Protein AF-E9HW98-F1 (afdb_monomer_lite)

Sequence (253 aa):
ILEELNVRALKLTTDKDSFGVSLRAEPDHRIGARLKGQFKAVMAAIKTLTDEQLQGFLTEVQIDVLGNMMGPEDLRIFYQFTGDRAAELAQQYETQAEKDVLVLLNVVQDQSMKDEGLAREAINLVQKLRNEAHVTPSDTVSVYFEVVPPTGYVADVNSFSNYIETAIKVPWRAASTKKSGAKVLINKSQKLQGVDLVLTIQEGFTAEWAAKAGVPPAKKSLVATQAPTGRGKPSTPFVNLCLEGLKSGYGIE

pLDDT: mean 78.8, std 15.9, range [32.12, 94.12]

Organism: Daphnia pulex (NCBI:txid6669)

Structure (mmCIF, N/CA/C/O backbone):
data_AF-E9HW98-F1
#
_entry.id   AF-E9HW98-F1
#
loop_
_atom_site.group_PDB
_atom_site.id
_atom_site.type_symbol
_atom_site.label_atom_id
_atom_site.label_alt_id
_atom_site.label_comp_id
_atom_site.label_asym_id
_atom_site.label_entity_id
_atom_site.label_seq_id
_atom_site.pdbx_PDB_ins_code
_atom_site.Cartn_x
_atom_site.Cartn_y
_atom_site.Cartn_z
_atom_site.occupancy
_atom_site.B_iso_or_equiv
_atom_site.auth_seq_id
_atom_site.auth_comp_id
_atom_site.auth_asym_id
_atom_site.auth_atom_id
_atom_site.pdbx_PDB_model_num
ATOM 1 N N . ILE A 1 1 ? -12.731 -3.346 -6.105 1.00 60.22 1 ILE A N 1
ATOM 2 C CA . ILE A 1 1 ? -12.061 -3.084 -4.801 1.00 60.22 1 ILE A CA 1
ATOM 3 C C . ILE A 1 1 ? -10.581 -3.481 -4.798 1.00 60.22 1 ILE A C 1
ATOM 5 O O . ILE A 1 1 ? -9.768 -2.573 -4.752 1.00 60.22 1 ILE A O 1
ATOM 9 N N . LEU A 1 2 ? -10.192 -4.768 -4.844 1.00 64.69 2 LEU A N 1
ATOM 10 C CA . LEU A 1 2 ? -8.767 -5.157 -4.703 1.00 64.69 2 LEU A CA 1
ATOM 11 C C . LEU A 1 2 ? -7.864 -4.567 -5.800 1.00 64.69 2 LEU A C 1
ATOM 13 O O . LEU A 1 2 ? -6.843 -3.955 -5.495 1.00 64.69 2 LEU A O 1
ATOM 17 N N . GLU A 1 3 ? -8.285 -4.688 -7.060 1.00 58.00 3 GLU A N 1
ATOM 18 C CA . GLU A 1 3 ? -7.556 -4.144 -8.215 1.00 58.00 3 GLU A CA 1
ATOM 19 C C . GLU A 1 3 ? -7.620 -2.609 -8.289 1.00 58.00 3 GLU A C 1
ATOM 21 O O . GLU A 1 3 ? -6.689 -1.970 -8.764 1.00 58.00 3 GLU A O 1
ATOM 26 N N . GLU A 1 4 ? -8.688 -2.002 -7.769 1.00 63.69 4 GLU A N 1
ATOM 27 C CA . GLU A 1 4 ? -8.899 -0.547 -7.813 1.00 63.69 4 GLU A CA 1
ATOM 28 C C . GLU A 1 4 ? -8.151 0.194 -6.695 1.00 63.69 4 GLU A C 1
ATOM 30 O O . GLU A 1 4 ? -7.698 1.317 -6.902 1.00 63.69 4 GLU A O 1
ATOM 35 N N . LEU A 1 5 ? -7.998 -0.425 -5.517 1.00 67.25 5 LEU A N 1
ATOM 36 C CA . LEU A 1 5 ? -7.338 0.168 -4.347 1.00 67.25 5 LEU A CA 1
ATOM 37 C C . LEU A 1 5 ? -5.884 -0.299 -4.155 1.00 67.25 5 LEU A C 1
ATOM 39 O O . LEU A 1 5 ? -5.280 0.025 -3.136 1.00 67.25 5 LEU A O 1
ATOM 43 N N . ASN A 1 6 ? -5.304 -1.049 -5.102 1.00 72.56 6 ASN A N 1
ATOM 44 C CA . ASN A 1 6 ? -3.972 -1.668 -4.969 1.00 72.56 6 ASN A CA 1
ATOM 45 C C . ASN A 1 6 ? -3.805 -2.474 -3.658 1.00 72.56 6 ASN A C 1
ATOM 47 O O . ASN A 1 6 ? -2.746 -2.451 -3.028 1.00 72.56 6 ASN A O 1
ATOM 51 N N . VAL A 1 7 ? -4.847 -3.195 -3.231 1.00 77.56 7 VAL A N 1
ATOM 52 C CA . VAL A 1 7 ? -4.806 -4.007 -2.004 1.00 77.56 7 VAL A CA 1
ATOM 53 C C . VAL A 1 7 ? -4.292 -5.404 -2.344 1.00 77.56 7 VAL A C 1
ATOM 55 O O . VAL A 1 7 ? -4.933 -6.142 -3.089 1.00 77.56 7 VAL A O 1
ATOM 58 N N . ARG A 1 8 ? -3.134 -5.779 -1.782 1.00 77.81 8 ARG A N 1
ATOM 59 C CA . ARG A 1 8 ? -2.467 -7.069 -2.055 1.00 77.81 8 ARG A CA 1
ATOM 60 C C . ARG A 1 8 ? -3.140 -8.262 -1.374 1.00 77.81 8 ARG A C 1
ATOM 62 O O . ARG A 1 8 ? -3.178 -9.349 -1.940 1.00 77.81 8 ARG A O 1
ATOM 69 N N . ALA A 1 9 ? -3.641 -8.070 -0.157 1.00 84.44 9 ALA A N 1
ATOM 70 C CA . ALA A 1 9 ? -4.265 -9.125 0.631 1.00 84.44 9 ALA A CA 1
ATOM 71 C C . ALA A 1 9 ? -5.428 -8.564 1.450 1.00 84.44 9 ALA A C 1
ATOM 73 O O . ALA A 1 9 ? -5.332 -7.477 2.016 1.00 84.44 9 ALA A O 1
ATOM 74 N N . LEU A 1 10 ? -6.509 -9.336 1.533 1.00 88.88 10 LEU A N 1
ATOM 75 C CA . LEU A 1 10 ? -7.663 -9.047 2.373 1.00 88.88 10 LEU A CA 1
ATOM 76 C C . LEU A 1 10 ? -7.873 -10.226 3.319 1.00 88.88 10 LEU A C 1
ATOM 78 O O . LEU A 1 10 ? -8.055 -11.357 2.872 1.00 88.88 10 LEU A O 1
ATOM 82 N N . LYS A 1 11 ? -7.855 -9.952 4.623 1.00 88.88 11 LYS A N 1
ATOM 83 C CA . LYS A 1 11 ? -8.177 -10.930 5.662 1.00 88.88 11 LYS A CA 1
ATOM 84 C C . LYS A 1 11 ? -9.438 -10.474 6.380 1.00 88.88 11 LYS A C 1
ATOM 86 O O . LYS A 1 11 ? -9.454 -9.403 6.974 1.00 88.88 11 LYS A O 1
ATOM 91 N N . LEU A 1 12 ? -10.474 -11.303 6.327 1.00 90.38 12 LEU A N 1
ATOM 92 C CA . LEU A 1 12 ? -11.684 -11.129 7.124 1.00 90.38 12 LEU A CA 1
ATOM 93 C C . LEU A 1 12 ? -11.529 -11.954 8.400 1.00 90.38 12 LEU A C 1
ATOM 95 O O . LEU A 1 12 ? -11.132 -13.117 8.341 1.00 90.38 12 LEU A O 1
ATOM 99 N N . THR A 1 13 ? -11.793 -11.346 9.549 1.00 86.44 13 THR A N 1
ATOM 100 C CA . THR A 1 13 ? -11.683 -12.014 10.845 1.00 86.44 13 THR A CA 1
ATOM 101 C C . THR A 1 13 ? -12.668 -11.414 11.838 1.00 86.44 13 THR A C 1
ATOM 103 O O . THR A 1 13 ? -12.982 -10.228 11.768 1.00 86.44 13 THR A O 1
ATOM 106 N N . THR A 1 14 ? -13.147 -12.239 12.762 1.00 82.81 14 THR A N 1
ATOM 107 C CA . THR A 1 14 ? -13.884 -11.809 13.959 1.00 82.81 14 THR A CA 1
ATOM 108 C C . THR A 1 14 ? -12.992 -11.789 15.203 1.00 82.81 14 THR A C 1
ATOM 110 O O . THR A 1 14 ? -13.404 -11.283 16.240 1.00 82.81 14 THR A O 1
ATOM 113 N N . ASP A 1 15 ? -11.779 -12.338 15.100 1.00 80.94 15 ASP A N 1
ATOM 114 C CA . ASP A 1 15 ? -10.763 -12.373 16.153 1.00 80.94 15 ASP A CA 1
ATOM 115 C C . ASP A 1 15 ? -10.028 -11.024 16.215 1.00 80.94 15 ASP A C 1
ATOM 117 O O . ASP A 1 15 ? -9.121 -10.762 15.415 1.00 80.94 15 ASP A O 1
ATOM 121 N N . LYS A 1 16 ? -10.474 -10.162 17.137 1.00 78.44 16 LYS A N 1
ATOM 122 C CA . LYS A 1 16 ? -9.922 -8.820 17.396 1.00 78.44 16 LYS A CA 1
ATOM 123 C C . LYS A 1 16 ? -8.634 -8.878 18.226 1.00 78.44 16 LYS A C 1
ATOM 125 O O . LYS A 1 16 ? -7.727 -8.073 17.999 1.00 78.44 16 LYS A O 1
ATOM 130 N N . ASP A 1 17 ? -8.525 -9.869 19.109 1.00 77.00 17 ASP A N 1
ATOM 131 C CA . ASP A 1 17 ? -7.387 -10.057 20.012 1.00 77.00 17 ASP A CA 1
ATOM 132 C C . ASP A 1 17 ? -6.096 -10.325 19.240 1.00 77.00 17 ASP A C 1
ATOM 134 O O . ASP A 1 17 ? -5.043 -9.769 19.561 1.00 77.00 17 ASP A O 1
ATOM 138 N N . SER A 1 18 ? -6.176 -11.093 18.147 1.00 78.31 18 SER A N 1
ATOM 139 C CA . SER A 1 18 ? -5.028 -11.348 17.264 1.00 78.31 18 SER A CA 1
ATOM 140 C C . SER A 1 18 ? -4.419 -10.086 16.635 1.00 78.31 18 SER A C 1
ATOM 142 O O . SER A 1 18 ? -3.269 -10.114 16.190 1.00 78.31 18 SER A O 1
ATOM 144 N N . PHE A 1 19 ? -5.161 -8.975 16.620 1.00 79.62 19 PHE A N 1
ATOM 145 C CA . PHE A 1 19 ? -4.717 -7.671 16.127 1.00 79.62 19 PHE A CA 1
ATOM 146 C C . PHE A 1 19 ? -4.509 -6.647 17.249 1.00 79.62 19 PHE A C 1
ATOM 148 O O . PHE A 1 19 ? -4.293 -5.473 16.958 1.00 79.62 19 PHE A O 1
ATOM 155 N N . GLY A 1 20 ? -4.554 -7.074 18.518 1.00 82.00 20 GLY A N 1
ATOM 156 C CA . GLY A 1 20 ? -4.353 -6.207 19.679 1.00 82.00 20 GLY A CA 1
ATOM 157 C C . GLY A 1 20 ? -5.386 -5.087 19.783 1.00 82.00 20 GLY A C 1
ATOM 158 O O . GLY A 1 20 ? -5.061 -4.014 20.288 1.00 82.00 20 GLY A O 1
ATOM 159 N N . VAL A 1 21 ? -6.596 -5.299 19.261 1.00 85.44 21 VAL A N 1
ATOM 160 C CA . VAL A 1 21 ? -7.668 -4.302 19.275 1.00 85.44 21 VAL A CA 1
ATOM 161 C C . VAL A 1 21 ? -8.612 -4.575 20.438 1.00 85.44 21 VAL A C 1
ATOM 163 O O . VAL A 1 21 ? -9.165 -5.665 20.521 1.00 85.44 21 VAL A O 1
ATOM 166 N N . SER A 1 22 ? -8.872 -3.555 21.255 1.00 84.81 22 SER A N 1
ATOM 167 C CA . SER A 1 22 ? -9.932 -3.553 22.262 1.00 84.81 22 SER A CA 1
ATOM 168 C C . SER A 1 22 ? -10.992 -2.495 21.957 1.00 84.81 22 SER A C 1
ATOM 170 O O . SER A 1 22 ? -10.787 -1.542 21.198 1.00 84.81 22 SER A O 1
ATOM 172 N N . LEU A 1 23 ? -12.136 -2.642 22.604 1.00 86.75 23 LEU A N 1
ATOM 173 C CA . LEU A 1 23 ? -13.216 -1.683 22.677 1.00 86.75 23 LEU A CA 1
ATOM 174 C C . LEU A 1 23 ? -12.934 -0.664 23.784 1.00 86.75 23 LEU A C 1
ATOM 176 O O . LEU A 1 23 ? -12.321 -0.953 24.813 1.00 86.75 23 LEU A O 1
ATOM 180 N N . ARG A 1 24 ? -13.418 0.554 23.566 1.00 87.88 24 ARG A N 1
ATOM 181 C CA . ARG A 1 24 ? -13.489 1.628 24.553 1.00 87.88 24 ARG A CA 1
ATOM 182 C C . ARG A 1 24 ? -14.831 2.321 24.403 1.00 87.88 24 ARG A C 1
ATOM 184 O O . ARG A 1 24 ? -15.231 2.646 23.290 1.00 87.88 24 ARG A O 1
ATOM 191 N N . ALA A 1 25 ? -15.501 2.602 25.513 1.00 88.88 25 ALA A N 1
ATOM 192 C CA . ALA A 1 25 ? -16.713 3.407 25.501 1.00 88.88 25 ALA A CA 1
ATOM 193 C C . ALA A 1 25 ? -16.418 4.864 25.859 1.00 88.88 25 ALA A C 1
ATOM 195 O O . ALA A 1 25 ? -15.666 5.160 26.792 1.00 88.88 25 ALA A O 1
ATOM 196 N N . GLU A 1 26 ? -17.074 5.776 25.151 1.00 88.62 26 GLU A N 1
ATOM 197 C CA . GLU A 1 26 ? -17.238 7.153 25.587 1.00 88.62 26 GLU A CA 1
ATOM 198 C C . GLU A 1 26 ? -18.722 7.492 25.747 1.00 88.62 26 GLU A C 1
ATOM 200 O O . GLU A 1 26 ? -19.556 7.053 24.959 1.00 88.62 26 GLU A O 1
ATOM 205 N N . PRO A 1 27 ? -19.070 8.273 26.773 1.00 87.88 27 PRO A N 1
ATOM 206 C CA . PRO A 1 27 ? -20.438 8.718 26.992 1.00 87.88 27 PRO A CA 1
ATOM 207 C C . PRO A 1 27 ? -20.893 9.710 25.918 1.00 87.88 27 PRO A C 1
ATOM 209 O O . PRO A 1 27 ? -20.157 10.640 25.576 1.00 87.88 27 PRO A O 1
ATOM 212 N N . ASP A 1 28 ? -22.135 9.573 25.453 1.00 84.25 28 ASP A N 1
ATOM 213 C CA . ASP A 1 28 ? -22.772 10.595 24.625 1.00 84.25 28 ASP A CA 1
ATOM 214 C C . ASP A 1 28 ? -23.129 11.830 25.473 1.00 84.25 28 ASP A C 1
ATOM 216 O O . ASP A 1 28 ? -23.505 11.734 26.644 1.00 84.25 28 ASP A O 1
ATOM 220 N N . HIS A 1 29 ? -23.032 13.030 24.899 1.00 71.19 29 HIS A N 1
ATOM 221 C CA . HIS A 1 29 ? -23.292 14.278 25.621 1.00 71.19 29 HIS A CA 1
ATOM 222 C C . HIS A 1 29 ? -24.743 14.399 26.128 1.00 71.19 29 HIS A C 1
ATOM 224 O O . HIS A 1 29 ? -25.024 15.206 27.018 1.00 71.19 29 HIS A O 1
ATOM 230 N N . ARG A 1 30 ? -25.675 13.597 25.599 1.00 78.94 30 ARG A N 1
ATOM 231 C CA . ARG A 1 30 ? -27.105 13.639 25.940 1.00 78.94 30 ARG A CA 1
ATOM 232 C C . ARG A 1 30 ? -27.442 13.053 27.315 1.00 78.94 30 ARG A C 1
ATOM 234 O O . ARG A 1 30 ? -28.488 13.387 27.873 1.00 78.94 30 ARG A O 1
ATOM 241 N N . ILE A 1 31 ? -26.556 12.256 27.918 1.00 82.94 31 ILE A N 1
ATOM 242 C CA . ILE A 1 31 ? -26.852 11.535 29.173 1.00 82.94 31 ILE A CA 1
ATOM 243 C C . ILE A 1 31 ? -26.735 12.403 30.435 1.00 82.94 31 ILE A C 1
ATOM 245 O O . ILE A 1 31 ? -27.226 12.028 31.504 1.00 82.94 31 ILE A O 1
ATOM 249 N N . GLY A 1 32 ? -26.130 13.591 30.327 1.00 79.94 32 GLY A N 1
ATOM 250 C CA . GLY A 1 32 ? -25.866 14.473 31.469 1.00 79.94 32 GLY A CA 1
ATOM 251 C C . GLY A 1 32 ? -27.118 14.896 32.241 1.00 79.94 32 GLY A C 1
ATOM 252 O O . GLY A 1 32 ? -27.116 14.902 33.473 1.00 79.94 32 GLY A O 1
ATOM 253 N N . ALA A 1 33 ? -28.218 15.168 31.534 1.00 81.62 33 ALA A N 1
ATOM 254 C CA . ALA A 1 33 ? -29.483 15.564 32.153 1.00 81.62 33 ALA A CA 1
ATOM 255 C C . ALA A 1 33 ? -30.145 14.422 32.948 1.00 81.62 33 ALA A C 1
ATOM 257 O O . ALA A 1 33 ? -30.800 14.675 33.962 1.00 81.62 33 ALA A O 1
ATOM 258 N N . ARG A 1 34 ? -29.955 13.167 32.511 1.00 84.44 34 ARG A N 1
ATOM 259 C CA . ARG A 1 34 ? -30.536 11.975 33.148 1.00 84.44 34 ARG A CA 1
ATOM 260 C C . ARG A 1 34 ? -29.773 11.581 34.413 1.00 84.44 34 ARG A C 1
ATOM 262 O O . ARG A 1 34 ? -30.397 11.276 35.424 1.00 84.44 34 ARG A O 1
ATOM 269 N N . LEU A 1 35 ? -28.441 11.657 34.376 1.00 84.19 35 LEU A N 1
ATOM 270 C CA . LEU A 1 35 ? -27.565 11.204 35.465 1.00 84.19 35 LEU A CA 1
ATOM 271 C C . LEU A 1 35 ? -27.452 12.199 36.635 1.00 84.19 35 LEU A C 1
ATOM 273 O O . LEU A 1 35 ? -27.063 11.809 37.737 1.00 84.19 35 LEU A O 1
ATOM 277 N N . LYS A 1 36 ? -27.804 13.478 36.431 1.00 86.38 36 LYS A N 1
ATOM 278 C CA . LYS A 1 36 ? -27.818 14.532 37.468 1.00 86.38 36 LYS A CA 1
ATOM 279 C C . LYS A 1 36 ? -26.547 14.497 38.342 1.00 86.38 36 LYS A C 1
ATOM 281 O O . LYS A 1 36 ? -25.439 14.631 37.833 1.00 86.38 36 LYS A O 1
ATOM 286 N N . GLY A 1 37 ? -26.688 14.294 39.656 1.00 86.31 37 GLY A N 1
ATOM 287 C CA . GLY A 1 37 ? -25.575 14.270 40.613 1.00 86.31 37 GLY A CA 1
ATOM 288 C C . GLY A 1 37 ? -24.627 13.073 40.471 1.00 86.31 37 GLY A C 1
ATOM 289 O O . GLY A 1 37 ? -23.498 13.140 40.948 1.00 86.31 37 GLY A O 1
ATOM 290 N N . GLN A 1 38 ? -25.042 12.002 39.790 1.00 86.56 38 GLN A N 1
ATOM 291 C CA . GLN A 1 38 ? -24.208 10.820 39.549 1.00 86.56 38 GLN A CA 1
ATOM 292 C C . GLN A 1 38 ? -23.333 10.955 38.297 1.00 86.56 38 GLN A C 1
ATOM 294 O O . GLN A 1 38 ? -22.444 10.133 38.082 1.00 86.56 38 GLN A O 1
ATOM 299 N N . PHE A 1 39 ? -23.529 12.012 37.498 1.00 86.56 39 PHE A N 1
ATOM 300 C CA . PHE A 1 39 ? -22.866 12.211 36.210 1.00 86.56 39 PHE A CA 1
ATOM 301 C C . PHE A 1 39 ? -21.352 11.986 36.270 1.00 86.56 39 PHE A C 1
ATOM 303 O O . PHE A 1 39 ? -20.821 11.164 35.535 1.00 86.56 39 PHE A O 1
ATOM 310 N N . LYS A 1 40 ? -20.642 12.647 37.191 1.00 88.06 40 LYS A N 1
ATOM 311 C CA . LYS A 1 40 ? -19.176 12.548 37.266 1.00 88.06 40 LYS A CA 1
ATOM 312 C C . LYS A 1 40 ? -18.687 11.123 37.563 1.00 88.06 40 LYS A C 1
ATOM 314 O O . LYS A 1 40 ? -17.689 10.701 36.985 1.00 88.06 40 LYS A O 1
ATOM 319 N N . ALA A 1 41 ? -19.378 10.399 38.445 1.00 90.00 41 ALA A N 1
ATOM 320 C CA . ALA A 1 41 ? -19.018 9.030 38.812 1.00 90.00 41 ALA A CA 1
ATOM 321 C C . ALA A 1 41 ? -19.272 8.061 37.651 1.00 90.00 41 ALA A C 1
ATOM 323 O O . ALA A 1 41 ? -18.410 7.258 37.308 1.00 90.00 41 ALA A O 1
ATOM 324 N N . VAL A 1 42 ? -20.422 8.203 36.995 1.00 90.31 42 VAL A N 1
ATOM 325 C CA . VAL A 1 42 ? -20.824 7.358 35.871 1.00 90.31 42 VAL A CA 1
ATOM 326 C C . VAL A 1 42 ? -19.933 7.590 34.645 1.00 90.31 42 VAL A C 1
ATOM 328 O O . VAL A 1 42 ? -19.466 6.631 34.044 1.00 90.31 42 VAL A O 1
ATOM 331 N N . MET A 1 43 ? -19.585 8.840 34.325 1.00 88.31 43 MET A N 1
ATOM 332 C CA . MET A 1 43 ? -18.656 9.161 33.227 1.00 88.31 43 MET A CA 1
ATOM 333 C C . MET A 1 43 ? -17.263 8.555 33.446 1.00 88.31 43 MET A C 1
ATOM 335 O O . MET A 1 43 ? -16.600 8.170 32.484 1.00 88.31 43 MET A O 1
ATOM 339 N N . ALA A 1 44 ? -16.802 8.492 34.700 1.00 89.56 44 ALA A N 1
ATOM 340 C CA . ALA A 1 44 ? -15.544 7.835 35.038 1.00 89.56 44 ALA A CA 1
ATOM 341 C C . ALA A 1 44 ? -15.658 6.312 34.885 1.00 89.56 44 ALA A C 1
ATOM 343 O O . ALA A 1 44 ? -14.785 5.711 34.268 1.00 89.56 44 ALA A O 1
ATOM 344 N N . ALA A 1 45 ? -16.756 5.720 35.366 1.00 91.00 45 ALA A N 1
ATOM 345 C CA . ALA A 1 45 ? -17.004 4.285 35.269 1.00 91.00 45 ALA A CA 1
ATOM 346 C C . ALA A 1 45 ? -17.122 3.795 33.815 1.00 91.00 45 ALA A C 1
ATOM 348 O O . ALA A 1 45 ? -16.553 2.760 33.482 1.00 91.00 45 ALA A O 1
ATOM 349 N N . ILE A 1 46 ? -17.773 4.564 32.930 1.00 91.56 46 ILE A N 1
ATOM 350 C CA . ILE A 1 46 ? -17.880 4.244 31.493 1.00 91.56 46 ILE A CA 1
ATOM 351 C C . ILE A 1 46 ? -16.492 4.104 30.855 1.00 91.56 46 ILE A C 1
ATOM 353 O O . ILE A 1 46 ? -16.245 3.179 30.087 1.00 91.56 46 ILE A O 1
ATOM 357 N N . LYS A 1 47 ? -15.558 4.998 31.200 1.00 88.38 47 LYS A N 1
ATOM 358 C CA . LYS A 1 47 ? -14.193 4.980 30.649 1.00 88.38 47 LYS A CA 1
ATOM 359 C C . LYS A 1 47 ? -13.344 3.817 31.163 1.00 88.38 47 LYS A C 1
ATOM 361 O O . LYS A 1 47 ? -12.279 3.574 30.604 1.00 88.38 47 LYS A O 1
ATOM 366 N N . THR A 1 48 ? -13.778 3.152 32.231 1.00 89.56 48 THR A N 1
ATOM 367 C CA . THR A 1 48 ? -13.091 2.010 32.847 1.00 89.56 48 THR A CA 1
ATOM 368 C C . THR A 1 48 ? -13.776 0.674 32.561 1.00 89.56 48 THR A C 1
ATOM 370 O O . THR A 1 48 ? -13.360 -0.330 33.131 1.00 89.56 48 THR A O 1
ATOM 373 N N . LEU A 1 49 ? -14.826 0.653 31.729 1.00 90.69 49 LEU A N 1
ATOM 374 C CA . LEU A 1 49 ? -15.484 -0.589 31.315 1.00 90.69 49 LEU A CA 1
ATOM 375 C C . LEU A 1 49 ? -14.485 -1.515 30.616 1.00 90.69 49 LEU A C 1
ATOM 377 O O . LEU A 1 49 ? -13.658 -1.053 29.825 1.00 90.69 49 LEU A O 1
ATOM 381 N N . THR A 1 50 ? -14.565 -2.809 30.925 1.00 88.81 50 THR A N 1
ATOM 382 C CA . THR A 1 50 ? -13.686 -3.817 30.322 1.00 88.81 50 THR A CA 1
ATOM 383 C C . THR A 1 50 ? -14.151 -4.187 28.920 1.00 88.81 50 THR A C 1
ATOM 385 O O . THR A 1 50 ? -15.305 -3.961 28.549 1.00 88.81 50 THR A O 1
ATOM 388 N N . ASP A 1 51 ? -13.254 -4.783 28.137 1.00 85.81 51 ASP A N 1
ATOM 389 C CA . ASP A 1 51 ? -13.588 -5.240 26.791 1.00 85.81 51 ASP A CA 1
ATOM 390 C C . ASP A 1 51 ? -14.729 -6.268 26.806 1.00 85.81 51 ASP A C 1
ATOM 392 O O . ASP A 1 51 ? -15.675 -6.136 26.030 1.00 85.81 51 ASP A O 1
ATOM 396 N N . GLU A 1 52 ? -14.728 -7.204 27.767 1.00 86.69 52 GLU A N 1
ATOM 397 C CA . GLU A 1 52 ? -15.791 -8.212 27.874 1.00 86.69 52 GLU A CA 1
ATOM 398 C C . GLU A 1 52 ? -17.158 -7.572 28.149 1.00 86.69 52 GLU A C 1
ATOM 400 O O . GLU A 1 52 ? -18.172 -7.983 27.582 1.00 86.69 52 GLU A O 1
ATOM 405 N N . GLN A 1 53 ? -17.194 -6.531 28.988 1.00 88.69 53 GLN A N 1
ATOM 406 C CA . GLN A 1 53 ? -18.419 -5.783 29.278 1.00 88.69 53 GLN A CA 1
ATOM 407 C C . GLN A 1 53 ? -18.938 -5.051 28.038 1.00 88.69 53 GLN A C 1
ATOM 409 O O . GLN A 1 53 ? -20.139 -5.058 27.766 1.00 88.69 53 GLN A O 1
ATOM 414 N N . LEU A 1 54 ? -18.041 -4.437 27.265 1.00 88.25 54 LEU A N 1
ATOM 415 C CA . LEU A 1 54 ? -18.400 -3.737 26.033 1.00 88.25 54 LEU A CA 1
ATOM 416 C C . LEU A 1 54 ? -18.823 -4.707 24.926 1.00 88.25 54 LEU A C 1
ATOM 418 O O . LEU A 1 54 ? -19.731 -4.399 24.157 1.00 88.25 54 LEU A O 1
ATOM 422 N N . GLN A 1 55 ? -18.232 -5.898 24.866 1.00 83.38 55 GLN A N 1
ATOM 423 C CA . GLN A 1 55 ? -18.646 -6.949 23.943 1.00 83.38 55 GLN A CA 1
ATOM 424 C C . GLN A 1 55 ? -20.022 -7.523 24.311 1.00 83.38 55 GLN A C 1
ATOM 426 O O . GLN A 1 55 ? -20.855 -7.746 23.426 1.00 83.38 55 GLN A O 1
ATOM 431 N N . GLY A 1 56 ? -20.295 -7.688 25.611 1.00 85.31 56 GLY A N 1
ATOM 432 C CA . GLY A 1 56 ? -21.629 -7.993 26.125 1.00 85.31 56 GLY A CA 1
ATOM 433 C C . GLY A 1 56 ? -22.645 -6.925 25.719 1.00 85.31 56 GLY A C 1
ATOM 434 O O . GLY A 1 56 ? -23.680 -7.252 25.144 1.00 85.31 56 GLY A O 1
ATOM 435 N N . PHE A 1 57 ? -22.302 -5.644 25.884 1.00 87.62 57 PHE A N 1
ATOM 436 C CA . PHE A 1 57 ? -23.145 -4.519 25.468 1.00 87.62 57 PHE A CA 1
ATOM 437 C C . PHE A 1 57 ? -23.464 -4.516 23.964 1.00 87.62 57 PHE A C 1
ATOM 439 O O . PHE A 1 57 ? -24.592 -4.213 23.583 1.00 87.62 57 PHE A O 1
ATOM 446 N N . LEU A 1 58 ? -22.519 -4.899 23.098 1.00 82.38 58 LEU A N 1
ATOM 447 C CA . LEU A 1 58 ? -22.777 -5.025 21.655 1.00 82.38 58 LEU A CA 1
ATOM 448 C C . LEU A 1 58 ? -23.801 -6.126 21.321 1.00 82.38 58 LEU A C 1
ATOM 450 O O . LEU A 1 58 ? -24.447 -6.051 20.278 1.00 82.38 58 LEU A O 1
ATOM 454 N N . THR A 1 59 ? -23.954 -7.130 22.189 1.00 82.88 59 THR A N 1
ATOM 455 C CA . THR A 1 59 ? -24.878 -8.259 21.991 1.00 82.88 59 THR A CA 1
ATOM 456 C C . THR A 1 59 ? -26.228 -8.016 22.670 1.00 82.88 59 THR A C 1
ATOM 458 O O . THR A 1 59 ? -27.277 -8.214 22.062 1.00 82.88 59 THR A O 1
ATOM 461 N N . GLU A 1 60 ? -26.209 -7.578 23.928 1.00 85.25 60 GLU A N 1
ATOM 462 C CA . GLU A 1 60 ? -27.398 -7.360 24.762 1.00 85.25 60 GLU A CA 1
ATOM 463 C C . GLU A 1 60 ? -28.033 -5.980 24.535 1.00 85.25 60 GLU A C 1
ATOM 465 O O . GLU A 1 60 ? -29.184 -5.755 24.909 1.00 85.25 60 GLU A O 1
ATOM 470 N N . VAL A 1 61 ? -27.303 -5.058 23.890 1.00 87.19 61 VAL A N 1
ATOM 471 C CA . VAL A 1 61 ? -27.729 -3.686 23.550 1.00 87.19 61 VAL A CA 1
ATOM 472 C C . VAL A 1 61 ? -27.972 -2.814 24.798 1.00 87.19 61 VAL A C 1
ATOM 474 O O . VAL A 1 61 ? -28.408 -1.667 24.697 1.00 87.19 61 VAL A O 1
ATOM 477 N N . GLN A 1 62 ? -27.685 -3.335 25.994 1.00 89.94 62 GLN A N 1
ATOM 478 C CA . GLN A 1 62 ? -27.901 -2.678 27.280 1.00 89.94 62 GLN A CA 1
ATOM 479 C C . GLN A 1 62 ? -26.786 -3.040 28.263 1.00 89.94 62 GLN A C 1
ATOM 481 O O . GLN A 1 62 ? -26.265 -4.151 28.229 1.00 89.94 62 GLN A O 1
ATOM 486 N N . ILE A 1 63 ? -26.400 -2.102 29.128 1.00 92.62 63 ILE A N 1
ATOM 487 C CA . ILE A 1 63 ? -25.405 -2.334 30.184 1.00 92.62 63 ILE A CA 1
ATOM 488 C C . ILE A 1 63 ? -25.755 -1.530 31.437 1.00 92.62 63 ILE A C 1
ATOM 490 O O . ILE A 1 63 ? -26.188 -0.381 31.340 1.00 92.62 63 ILE A O 1
ATOM 494 N N . ASP A 1 64 ? -25.575 -2.124 32.617 1.00 91.88 64 ASP A N 1
ATOM 495 C CA . ASP A 1 64 ? -25.687 -1.406 33.888 1.00 91.88 64 ASP A CA 1
ATOM 496 C C . ASP A 1 64 ? -24.333 -0.808 34.284 1.00 91.88 64 ASP A C 1
ATOM 498 O O . ASP A 1 64 ? -23.333 -1.518 34.404 1.00 91.88 64 ASP A O 1
ATOM 502 N N . VAL A 1 65 ? -24.305 0.506 34.507 1.00 91.00 65 VAL A N 1
ATOM 503 C CA . VAL A 1 65 ? -23.130 1.209 35.025 1.00 91.00 65 VAL A CA 1
ATOM 504 C C . VAL A 1 65 ? -23.524 1.956 36.294 1.00 91.00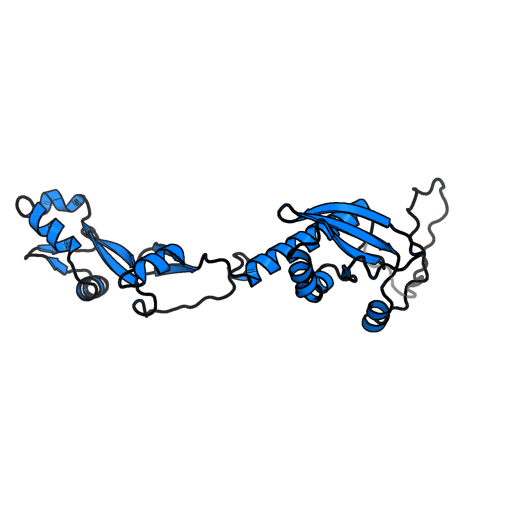 65 VAL A C 1
ATOM 506 O O . VAL A 1 65 ? -24.194 2.990 36.247 1.00 91.00 65 VAL A O 1
ATOM 509 N N . LEU A 1 66 ? -23.082 1.443 37.445 1.00 89.19 66 LEU A N 1
ATOM 510 C CA . LEU A 1 66 ? -23.391 1.993 38.773 1.00 89.19 66 LEU A CA 1
ATOM 511 C C . LEU A 1 66 ? -24.908 2.122 39.037 1.00 89.19 66 LEU A C 1
ATOM 513 O O . LEU A 1 66 ? -25.352 3.132 39.587 1.00 89.19 66 LEU A O 1
ATOM 517 N N . GLY A 1 67 ? -25.710 1.131 38.632 1.00 86.62 67 GLY A N 1
ATOM 518 C CA . GLY A 1 67 ? -27.167 1.127 38.812 1.00 86.62 67 GLY 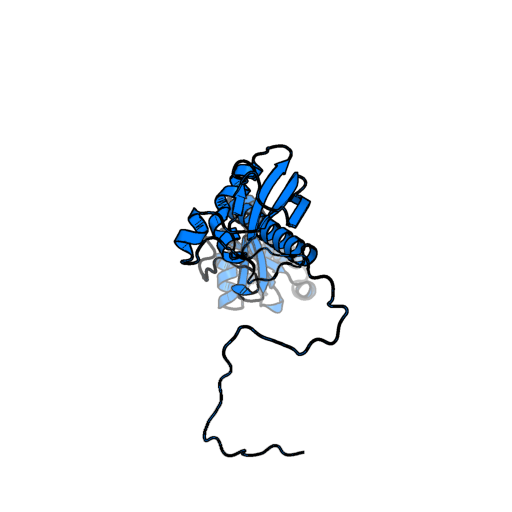A CA 1
ATOM 519 C C . GLY A 1 67 ? -27.935 1.961 37.783 1.00 86.62 67 GLY A C 1
ATOM 520 O O . GLY A 1 67 ? -29.120 2.239 37.980 1.00 86.62 67 GLY A O 1
ATOM 521 N N . ASN A 1 68 ? -27.265 2.414 36.718 1.00 87.69 68 ASN A N 1
ATOM 522 C CA . ASN A 1 68 ? -27.882 3.129 35.608 1.00 87.69 68 ASN A CA 1
ATOM 523 C C . ASN A 1 68 ? -27.823 2.265 34.348 1.00 87.69 68 ASN A C 1
ATOM 525 O O . ASN A 1 68 ? -26.742 2.006 33.821 1.00 87.69 68 ASN A O 1
ATOM 529 N N . MET A 1 69 ? -28.993 1.884 33.839 1.00 90.19 69 MET A N 1
ATOM 530 C CA . MET A 1 69 ? -29.123 1.156 32.581 1.00 90.19 69 MET A CA 1
ATOM 531 C C . MET A 1 69 ? -28.866 2.094 31.395 1.00 90.19 69 MET A C 1
ATOM 533 O O . MET A 1 69 ? -29.531 3.125 31.246 1.00 90.19 69 MET A O 1
ATOM 537 N N . MET A 1 70 ? -27.894 1.736 30.560 1.00 90.44 70 MET A N 1
ATOM 538 C CA . MET A 1 70 ? -27.483 2.486 29.374 1.00 90.44 70 MET A CA 1
ATOM 539 C C . MET A 1 70 ? -27.747 1.696 28.105 1.00 90.44 70 MET A C 1
ATOM 541 O O . MET A 1 70 ? -27.533 0.486 28.077 1.00 90.44 70 MET A O 1
ATOM 545 N N . GLY A 1 71 ? -28.188 2.397 27.063 1.00 89.12 71 GLY A N 1
ATOM 546 C CA . GLY A 1 71 ? -28.402 1.849 25.725 1.00 89.12 71 GLY A CA 1
ATOM 547 C C . GLY A 1 71 ? -27.455 2.436 24.668 1.00 89.12 71 GLY A C 1
ATOM 548 O O . GLY A 1 71 ? -26.556 3.213 24.991 1.00 89.12 71 GLY A O 1
ATOM 549 N N . PRO A 1 72 ? -27.667 2.119 23.379 1.00 86.38 72 PRO A N 1
ATOM 550 C CA . PRO A 1 72 ? -26.790 2.532 22.272 1.00 86.38 72 PRO A CA 1
ATOM 551 C C . PRO A 1 72 ? -26.733 4.045 22.054 1.00 86.38 72 PRO A C 1
ATOM 553 O O . PRO A 1 72 ? -25.740 4.567 21.570 1.00 86.38 72 PRO A O 1
ATOM 556 N N . GLU A 1 73 ? -27.797 4.753 22.429 1.00 87.62 73 GLU A N 1
ATOM 557 C CA . GLU A 1 73 ? -27.881 6.218 22.361 1.00 87.62 73 GLU A CA 1
ATOM 558 C C . GLU A 1 73 ? -27.050 6.907 23.458 1.00 87.62 73 GLU A C 1
ATOM 560 O O . GLU A 1 73 ? -26.815 8.112 23.404 1.00 87.62 73 GLU A O 1
ATOM 565 N N . ASP A 1 74 ? -26.638 6.152 24.482 1.00 88.94 74 ASP A N 1
ATOM 566 C CA . ASP A 1 74 ? -25.942 6.668 25.660 1.00 88.94 74 ASP A CA 1
ATOM 567 C C . ASP A 1 74 ? -24.421 6.497 25.569 1.00 88.94 74 ASP A C 1
ATOM 569 O O . ASP A 1 74 ? -23.673 7.235 26.217 1.00 88.94 74 ASP A O 1
ATOM 573 N N . LEU A 1 75 ? -23.968 5.516 24.783 1.00 88.31 75 LEU A N 1
ATOM 574 C CA . LEU A 1 75 ? -22.577 5.092 24.687 1.00 88.31 75 LEU A CA 1
ATOM 575 C C . LEU A 1 75 ? -22.117 5.070 23.237 1.00 88.31 75 LEU A C 1
ATOM 577 O O . LEU A 1 75 ? -22.700 4.408 22.382 1.00 88.31 75 LEU A O 1
ATOM 581 N N . ARG A 1 76 ? -20.985 5.717 22.985 1.00 86.44 76 ARG A N 1
ATOM 582 C CA . ARG A 1 76 ? -20.257 5.612 21.731 1.00 86.44 76 ARG A CA 1
ATOM 583 C C . ARG A 1 76 ? -19.088 4.657 21.904 1.00 86.44 76 ARG A C 1
ATOM 585 O O . ARG A 1 76 ? -18.204 4.891 22.726 1.00 86.44 76 ARG A O 1
ATOM 592 N N . ILE A 1 77 ? -19.091 3.583 21.126 1.00 85.62 77 ILE A N 1
ATOM 593 C CA . ILE A 1 77 ? -18.033 2.576 21.147 1.00 85.62 77 ILE A CA 1
ATOM 594 C C . ILE A 1 77 ? -16.959 2.945 20.126 1.00 85.62 77 ILE A C 1
ATOM 596 O O . ILE A 1 77 ? -17.254 3.251 18.971 1.00 85.62 77 ILE A O 1
ATOM 600 N N . PHE A 1 78 ? -15.712 2.905 20.570 1.00 82.88 78 PHE A N 1
ATOM 601 C CA . PHE A 1 78 ? -14.517 3.109 19.772 1.00 82.88 78 PHE A CA 1
ATOM 602 C C . PHE A 1 78 ? -13.647 1.863 19.832 1.00 82.88 78 PHE A C 1
ATOM 604 O O . PHE A 1 78 ? -13.662 1.120 20.812 1.00 82.88 78 PHE A O 1
ATOM 611 N N . TYR A 1 79 ? -12.858 1.675 18.785 1.00 83.75 79 TYR A N 1
ATOM 612 C CA . TYR A 1 79 ? -11.810 0.671 18.739 1.00 83.75 79 TYR A CA 1
ATOM 613 C C . TYR A 1 79 ? -10.474 1.347 19.029 1.00 83.75 79 TYR A C 1
ATOM 615 O O . TYR A 1 79 ? -10.207 2.436 18.521 1.00 83.75 79 TYR A O 1
ATOM 623 N N . GLN A 1 80 ? -9.646 0.717 19.851 1.00 83.31 80 GLN A N 1
ATOM 624 C CA . GLN A 1 80 ? -8.308 1.194 20.184 1.00 83.31 80 GLN A CA 1
ATOM 625 C C . GLN A 1 80 ? -7.325 0.025 20.196 1.00 83.31 80 GLN A C 1
ATOM 627 O O . GLN A 1 80 ? -7.700 -1.107 20.491 1.00 83.31 80 GLN A O 1
ATOM 632 N N . PHE A 1 81 ? -6.055 0.296 19.910 1.00 86.88 81 PHE A N 1
ATOM 633 C CA . PHE A 1 81 ? -5.006 -0.697 20.107 1.00 86.88 81 PHE A CA 1
ATOM 634 C C . PHE A 1 81 ? -4.592 -0.748 21.581 1.00 86.88 81 PHE A C 1
ATOM 636 O O . PHE A 1 81 ? -4.415 0.291 22.219 1.00 86.88 81 PHE A O 1
ATOM 643 N N . THR A 1 82 ? -4.411 -1.951 22.116 1.00 81.88 82 THR A N 1
ATOM 644 C CA . THR A 1 82 ? -4.024 -2.199 23.513 1.00 81.88 82 THR A CA 1
ATOM 645 C C . THR A 1 82 ? -2.874 -3.198 23.626 1.00 81.88 82 THR A C 1
ATOM 647 O O . THR A 1 82 ? -2.565 -3.922 22.682 1.00 81.88 82 THR A O 1
ATOM 650 N N . GLY A 1 83 ? -2.239 -3.235 24.800 1.00 81.81 83 GLY A N 1
ATOM 651 C CA . GLY A 1 83 ? -1.103 -4.109 25.095 1.00 81.81 83 GLY A CA 1
ATOM 652 C C . GLY A 1 83 ? 0.248 -3.518 24.687 1.00 81.81 83 GLY A C 1
ATOM 653 O O . GLY A 1 83 ? 0.338 -2.380 24.223 1.00 81.81 83 GLY A O 1
ATOM 654 N N . ASP A 1 84 ? 1.307 -4.312 24.851 1.00 80.56 84 ASP A N 1
ATOM 655 C CA . ASP A 1 84 ? 2.700 -3.864 24.681 1.00 80.56 84 ASP A CA 1
ATOM 656 C C . ASP A 1 84 ? 3.006 -3.356 23.263 1.00 80.56 84 ASP A C 1
ATOM 658 O O . ASP A 1 84 ? 3.885 -2.519 23.066 1.00 80.56 84 ASP A O 1
ATOM 662 N N . ARG A 1 85 ? 2.245 -3.825 22.266 1.00 82.50 85 ARG A N 1
ATOM 663 C CA . ARG A 1 85 ? 2.415 -3.479 20.847 1.00 82.50 85 ARG A CA 1
ATOM 664 C C . ARG A 1 85 ? 1.477 -2.374 20.362 1.00 82.50 85 ARG A C 1
ATOM 666 O O . ARG A 1 85 ? 1.474 -2.075 19.172 1.00 82.50 85 ARG A O 1
ATOM 673 N N . ALA A 1 86 ? 0.694 -1.748 21.243 1.00 84.25 86 ALA A N 1
ATOM 674 C CA . ALA A 1 86 ? -0.304 -0.754 20.846 1.00 84.25 86 ALA A CA 1
ATOM 675 C C . ALA A 1 86 ? 0.295 0.407 20.035 1.00 84.25 86 ALA A C 1
ATOM 677 O O . ALA A 1 86 ? -0.264 0.809 19.018 1.00 84.25 86 ALA A O 1
ATOM 678 N N . ALA A 1 87 ? 1.460 0.913 20.453 1.00 84.69 87 ALA A N 1
ATOM 679 C CA . ALA A 1 87 ? 2.150 1.996 19.755 1.00 84.69 87 ALA A CA 1
ATOM 680 C C . ALA A 1 87 ? 2.649 1.577 18.361 1.00 84.69 87 ALA A C 1
ATOM 682 O O . ALA A 1 87 ? 2.550 2.355 17.416 1.00 84.69 87 ALA A O 1
ATOM 683 N N . GLU A 1 88 ? 3.152 0.346 18.221 1.00 85.69 88 GLU A N 1
ATOM 684 C CA . GLU A 1 88 ? 3.587 -0.203 16.930 1.00 85.69 88 GLU A CA 1
ATOM 685 C C . GLU A 1 88 ? 2.396 -0.386 15.986 1.00 85.69 88 GLU A C 1
ATOM 687 O O . GLU A 1 88 ? 2.444 0.028 14.831 1.00 85.69 88 GLU A O 1
ATOM 692 N N . LEU A 1 89 ? 1.305 -0.971 16.487 1.00 86.44 89 LEU A N 1
ATOM 693 C CA . LEU A 1 89 ? 0.092 -1.227 15.714 1.00 86.44 89 LEU A CA 1
ATOM 694 C C . LEU A 1 89 ? -0.574 0.072 15.254 1.00 86.44 89 LEU A C 1
ATOM 696 O O . LEU A 1 89 ? -1.014 0.143 14.111 1.00 86.44 89 LEU A O 1
ATOM 700 N N . ALA A 1 90 ? -0.568 1.109 16.094 1.00 84.56 90 ALA A N 1
ATOM 701 C CA . ALA A 1 90 ? -1.071 2.435 15.741 1.00 84.56 90 ALA A CA 1
ATOM 702 C C . ALA A 1 90 ? -0.244 3.130 14.646 1.00 84.56 90 ALA A C 1
ATOM 704 O O . ALA A 1 90 ? -0.775 3.960 13.919 1.00 84.56 90 ALA A O 1
ATOM 705 N N . GLN A 1 91 ? 1.048 2.810 14.514 1.00 86.69 91 GLN A N 1
ATOM 706 C CA . GLN A 1 91 ? 1.868 3.276 13.388 1.00 86.69 91 GLN A CA 1
ATOM 707 C C . GLN A 1 91 ? 1.707 2.392 12.151 1.00 86.69 91 GLN A C 1
ATOM 709 O O . GLN A 1 91 ? 1.887 2.854 11.025 1.00 86.69 91 GLN A O 1
ATOM 714 N N . GLN A 1 92 ? 1.420 1.107 12.358 1.00 88.62 92 GLN A N 1
ATOM 715 C CA . GLN A 1 92 ? 1.313 0.135 11.284 1.00 88.62 92 GLN A CA 1
ATOM 716 C C . GLN A 1 92 ? -0.027 0.215 10.550 1.00 88.62 92 GLN A C 1
ATOM 718 O O . GLN A 1 92 ? -0.067 0.027 9.333 1.00 88.62 92 GLN A O 1
ATOM 723 N N . TYR A 1 93 ? -1.116 0.454 11.278 1.00 89.50 93 TYR A N 1
ATOM 724 C CA . TYR A 1 93 ? -2.473 0.372 10.763 1.00 89.50 93 TYR A CA 1
ATOM 725 C C . TYR A 1 93 ? -3.212 1.698 10.891 1.00 89.50 93 TYR A C 1
ATOM 727 O O . TYR A 1 93 ? -3.348 2.246 11.982 1.00 89.50 93 TYR A O 1
ATOM 735 N N . GLU A 1 94 ? -3.797 2.134 9.781 1.00 87.25 94 GLU A N 1
ATOM 736 C CA . GLU A 1 94 ? -4.884 3.105 9.792 1.00 87.25 94 GLU A CA 1
ATOM 737 C C . GLU A 1 94 ? -6.198 2.382 10.070 1.00 87.25 94 GLU A C 1
ATOM 739 O O . GLU A 1 94 ? -6.468 1.312 9.514 1.00 87.25 94 GLU A O 1
ATOM 744 N N . THR A 1 95 ? -7.021 2.954 10.944 1.00 86.56 95 THR A N 1
ATOM 745 C CA . THR A 1 95 ? -8.246 2.297 11.412 1.00 86.56 95 THR A CA 1
ATOM 746 C C . THR A 1 95 ? -9.468 3.123 11.074 1.00 86.56 95 THR A C 1
ATOM 748 O O . THR A 1 95 ? -9.484 4.330 11.299 1.00 86.56 95 THR A O 1
ATOM 751 N N . GLN A 1 96 ? -10.506 2.463 10.571 1.00 85.50 96 GLN A N 1
ATOM 752 C CA . GLN A 1 96 ? -11.822 3.064 10.407 1.00 85.50 96 GLN A CA 1
ATOM 753 C C . GLN A 1 96 ? -12.873 2.084 10.904 1.00 85.50 96 GLN A C 1
ATOM 755 O O . GLN A 1 96 ? -12.885 0.922 10.503 1.00 85.50 96 GLN A O 1
ATOM 760 N N . ALA A 1 97 ? -13.765 2.559 11.766 1.00 80.56 97 ALA A N 1
ATOM 761 C CA . ALA A 1 97 ? -14.866 1.767 12.284 1.00 80.56 97 ALA A CA 1
ATOM 762 C C . ALA A 1 97 ? -16.199 2.396 11.889 1.00 80.56 97 ALA A C 1
ATOM 764 O O . ALA A 1 97 ? -16.392 3.600 12.050 1.00 80.56 97 ALA A O 1
ATOM 765 N N . GLU A 1 98 ? -17.116 1.568 11.406 1.00 78.25 98 GLU A N 1
ATOM 766 C CA . GLU A 1 98 ? -18.498 1.941 11.131 1.00 78.25 98 GLU A CA 1
ATOM 767 C C . GLU A 1 98 ? -19.399 0.849 11.710 1.00 78.25 98 GLU A C 1
ATOM 769 O O . GLU A 1 98 ? -19.386 -0.290 11.244 1.00 78.25 98 GLU A O 1
ATOM 774 N N . LYS A 1 99 ? -20.179 1.205 12.738 1.00 72.81 99 LYS A N 1
ATOM 775 C CA . LYS A 1 99 ? -21.087 0.296 13.459 1.00 72.81 99 LYS A CA 1
ATOM 776 C C . LYS A 1 99 ? -20.376 -0.972 13.959 1.00 72.81 99 LYS A C 1
ATOM 778 O O . LYS A 1 99 ? -19.599 -0.915 14.909 1.00 72.81 99 LYS A O 1
ATOM 783 N N . ASP A 1 100 ? -20.669 -2.107 13.337 1.00 72.12 100 ASP A N 1
ATOM 784 C CA . ASP A 1 100 ? -20.188 -3.445 13.655 1.00 72.12 100 ASP A CA 1
ATOM 785 C C . ASP A 1 100 ? -18.941 -3.849 12.851 1.00 72.12 100 ASP A C 1
ATOM 787 O O . ASP A 1 100 ? -18.360 -4.903 13.109 1.00 72.12 100 ASP A O 1
ATOM 791 N N . VAL A 1 101 ? -18.486 -3.004 11.919 1.00 81.88 101 VAL A N 1
ATOM 792 C CA . VAL A 1 101 ? -17.335 -3.283 11.055 1.00 81.88 101 VAL A CA 1
ATOM 793 C C . VAL A 1 101 ? -16.142 -2.413 11.442 1.00 81.88 101 VAL A C 1
ATOM 795 O O . VAL A 1 101 ? -16.224 -1.186 11.460 1.00 81.88 101 VAL A O 1
ATOM 798 N N . LEU A 1 102 ? -15.004 -3.061 11.693 1.00 85.12 102 LEU A N 1
ATOM 799 C CA . LEU A 1 102 ? -13.699 -2.425 11.848 1.00 85.12 102 LEU A CA 1
ATOM 800 C C . LEU A 1 102 ? -12.816 -2.777 10.650 1.00 85.12 102 LEU A C 1
ATOM 802 O O . LEU A 1 102 ? -12.615 -3.950 10.335 1.00 85.12 102 LEU A O 1
ATOM 806 N N . VAL A 1 103 ? -12.250 -1.757 10.017 1.00 88.62 103 VAL A N 1
ATOM 807 C CA . VAL A 1 103 ? -11.262 -1.885 8.949 1.00 88.62 103 VAL A CA 1
ATOM 808 C C . VAL A 1 103 ? -9.903 -1.464 9.491 1.00 88.62 103 VAL A C 1
ATOM 810 O O . VAL A 1 103 ? -9.747 -0.348 9.981 1.00 88.62 103 VAL A O 1
ATOM 813 N N . LEU A 1 104 ? -8.924 -2.362 9.373 1.00 89.31 104 LEU A N 1
ATOM 814 C CA . LEU A 1 104 ? -7.515 -2.104 9.662 1.00 89.31 104 LEU A CA 1
ATOM 815 C C . LEU A 1 104 ? -6.738 -2.133 8.343 1.00 89.31 104 LEU A C 1
ATOM 817 O O . LEU A 1 104 ? -6.601 -3.189 7.723 1.00 89.31 104 LEU A O 1
ATOM 821 N N . LEU A 1 105 ? -6.231 -0.983 7.905 1.00 89.69 105 LEU A N 1
ATOM 822 C CA . LEU A 1 105 ? -5.416 -0.862 6.701 1.00 89.69 105 LEU A CA 1
ATOM 823 C C . LEU A 1 105 ? -3.943 -0.765 7.089 1.00 89.69 105 LEU A C 1
ATOM 825 O O . LEU A 1 105 ? -3.520 0.241 7.647 1.00 89.69 105 LEU A O 1
ATOM 829 N N . ASN A 1 106 ? -3.154 -1.794 6.776 1.00 88.56 106 ASN A N 1
ATOM 830 C CA . ASN A 1 106 ? -1.706 -1.729 6.968 1.00 88.56 106 ASN A CA 1
ATOM 831 C C . ASN A 1 106 ? -1.107 -0.717 5.980 1.00 88.56 106 ASN A C 1
ATOM 833 O O . ASN A 1 106 ? -1.194 -0.919 4.768 1.00 88.56 106 ASN A O 1
ATOM 837 N N . VAL A 1 107 ? -0.501 0.348 6.499 1.00 87.94 107 VAL A N 1
ATOM 838 C CA . VAL A 1 107 ? 0.100 1.434 5.709 1.00 87.94 107 VAL A CA 1
ATOM 839 C C . VAL A 1 107 ? 1.626 1.363 5.653 1.00 87.94 107 VAL A C 1
ATOM 841 O O . VAL A 1 107 ? 2.266 2.207 5.022 1.00 87.94 107 VAL A O 1
ATOM 844 N N . VAL A 1 108 ? 2.236 0.350 6.274 1.00 87.56 108 VAL A N 1
ATOM 845 C CA . VAL A 1 108 ? 3.689 0.170 6.246 1.00 87.56 108 VAL A CA 1
ATOM 846 C C . VAL A 1 108 ? 4.122 -0.264 4.855 1.00 87.56 108 VAL A C 1
ATOM 848 O O . VAL A 1 108 ? 3.756 -1.331 4.366 1.00 87.56 108 VAL A O 1
ATOM 851 N N . GLN A 1 109 ? 4.949 0.566 4.229 1.00 82.44 109 GLN A N 1
ATOM 852 C CA . GLN A 1 109 ? 5.569 0.245 2.953 1.00 82.44 109 GLN A CA 1
ATOM 853 C C . GLN A 1 109 ? 6.734 -0.713 3.172 1.00 82.44 109 GLN A C 1
ATOM 855 O O . GLN A 1 109 ? 7.755 -0.343 3.761 1.00 82.44 109 GLN A O 1
ATOM 860 N N . ASP A 1 110 ? 6.597 -1.931 2.660 1.00 84.62 110 ASP A N 1
ATOM 861 C CA . ASP A 1 110 ? 7.722 -2.851 2.564 1.00 84.62 110 ASP A CA 1
ATOM 862 C C . ASP A 1 110 ? 8.672 -2.451 1.414 1.00 84.62 110 ASP A C 1
ATOM 864 O O . ASP A 1 110 ? 8.344 -1.629 0.550 1.00 84.62 110 ASP A O 1
ATOM 868 N N . GLN A 1 111 ? 9.881 -3.020 1.403 1.00 82.75 111 GLN A N 1
ATOM 869 C CA . GLN A 1 111 ? 10.867 -2.714 0.364 1.00 82.75 111 GLN A CA 1
ATOM 870 C C . GLN A 1 111 ? 10.377 -3.129 -1.034 1.00 82.75 111 GLN A C 1
ATOM 872 O O . GLN A 1 111 ? 10.534 -2.369 -1.982 1.00 82.75 111 GLN A O 1
ATOM 877 N N . SER A 1 112 ? 9.673 -4.259 -1.152 1.00 82.00 112 SER A N 1
ATOM 878 C CA . SER A 1 112 ? 9.124 -4.719 -2.434 1.00 82.00 112 SER A CA 1
ATOM 879 C C . SER A 1 112 ? 8.102 -3.742 -3.030 1.00 82.00 112 SER A C 1
ATOM 881 O O . SER A 1 112 ? 8.008 -3.623 -4.248 1.00 82.00 112 SER A O 1
ATOM 883 N N . MET A 1 113 ? 7.336 -3.026 -2.196 1.00 82.50 113 MET A N 1
ATOM 884 C CA . MET A 1 113 ? 6.399 -1.983 -2.628 1.00 82.50 113 MET A CA 1
ATOM 885 C C . MET A 1 113 ? 7.137 -0.761 -3.171 1.00 82.50 113 MET A C 1
ATOM 887 O O . MET A 1 113 ? 6.708 -0.183 -4.171 1.00 82.50 113 MET A O 1
ATOM 891 N N . LYS A 1 114 ? 8.246 -0.375 -2.531 1.00 81.94 114 LYS A N 1
ATOM 892 C CA . LYS A 1 114 ? 9.093 0.728 -3.004 1.00 81.94 114 LYS A CA 1
ATOM 893 C C . LYS A 1 114 ? 9.724 0.385 -4.345 1.00 81.94 114 LYS A C 1
ATOM 895 O O . LYS A 1 114 ? 9.658 1.195 -5.270 1.00 81.94 114 LYS A O 1
ATOM 900 N N . ASP A 1 115 ? 10.254 -0.825 -4.465 1.00 82.06 115 ASP A N 1
ATOM 901 C CA . ASP A 1 115 ? 10.905 -1.277 -5.688 1.00 82.06 115 ASP A CA 1
ATOM 902 C C . ASP A 1 115 ? 9.893 -1.460 -6.840 1.00 82.06 115 ASP A C 1
ATOM 904 O O . ASP A 1 115 ? 10.162 -1.077 -7.978 1.00 82.06 115 ASP A O 1
ATOM 908 N N . GLU A 1 116 ? 8.679 -1.955 -6.561 1.00 83.88 116 GLU A N 1
ATOM 909 C CA . GLU A 1 116 ? 7.595 -2.000 -7.554 1.00 83.88 116 GLU A CA 1
ATOM 910 C C . GLU A 1 116 ? 7.198 -0.587 -8.011 1.00 83.88 116 GLU A C 1
ATOM 912 O O . GLU A 1 116 ? 7.008 -0.346 -9.207 1.00 83.88 116 GLU A O 1
ATOM 917 N N . GLY A 1 117 ? 7.099 0.364 -7.076 1.00 86.06 117 GLY A N 1
ATOM 918 C CA . GLY A 1 117 ? 6.853 1.772 -7.385 1.00 86.06 117 GLY A CA 1
ATOM 919 C C . GLY A 1 117 ? 7.922 2.349 -8.315 1.00 86.06 117 GLY A C 1
ATOM 920 O O . GLY A 1 117 ? 7.588 2.993 -9.312 1.00 86.06 117 GLY A O 1
ATOM 921 N N . LEU A 1 118 ? 9.191 2.037 -8.045 1.00 86.31 118 LEU A N 1
ATOM 922 C CA . LEU A 1 118 ? 10.333 2.408 -8.881 1.00 86.31 118 LEU A CA 1
ATOM 923 C C . LEU A 1 118 ? 10.214 1.823 -10.296 1.00 86.31 118 LEU A C 1
ATOM 925 O O . LEU A 1 118 ? 10.411 2.527 -11.288 1.00 86.31 118 LEU A O 1
ATOM 929 N N . ALA A 1 119 ? 9.834 0.548 -10.404 1.00 88.19 119 ALA A N 1
ATOM 930 C CA . ALA A 1 119 ? 9.640 -0.116 -11.686 1.00 88.19 119 ALA A CA 1
ATOM 931 C C . ALA A 1 119 ? 8.480 0.500 -12.488 1.00 88.19 119 ALA A C 1
ATOM 933 O O . ALA A 1 119 ? 8.622 0.739 -13.689 1.00 88.19 119 ALA A O 1
ATOM 934 N N . ARG A 1 120 ? 7.347 0.814 -11.839 1.00 89.56 120 ARG A N 1
ATOM 935 C CA . ARG A 1 120 ? 6.204 1.507 -12.468 1.00 89.56 120 ARG A CA 1
ATOM 936 C C . ARG A 1 120 ? 6.594 2.892 -12.976 1.00 89.56 120 ARG A C 1
ATOM 938 O O . ARG A 1 120 ? 6.198 3.281 -14.075 1.00 89.56 120 ARG A O 1
ATOM 945 N N . GLU A 1 121 ? 7.388 3.626 -12.203 1.00 91.00 121 GLU A N 1
ATOM 946 C CA . GLU A 1 121 ? 7.911 4.921 -12.622 1.00 91.00 121 GLU A CA 1
ATOM 947 C C . GLU A 1 121 ? 8.822 4.764 -13.848 1.00 91.00 121 GLU A C 1
ATOM 949 O O . GLU A 1 121 ? 8.566 5.403 -14.867 1.00 91.00 121 GLU A O 1
ATOM 954 N N . ALA A 1 122 ? 9.781 3.831 -13.826 1.00 90.50 122 ALA A N 1
ATOM 955 C CA . ALA A 1 122 ? 10.642 3.538 -14.973 1.00 90.50 122 ALA A CA 1
ATOM 956 C C . ALA A 1 122 ? 9.842 3.177 -16.241 1.00 90.50 122 ALA A C 1
ATOM 958 O O . ALA A 1 122 ? 10.110 3.726 -17.312 1.00 90.50 122 ALA A O 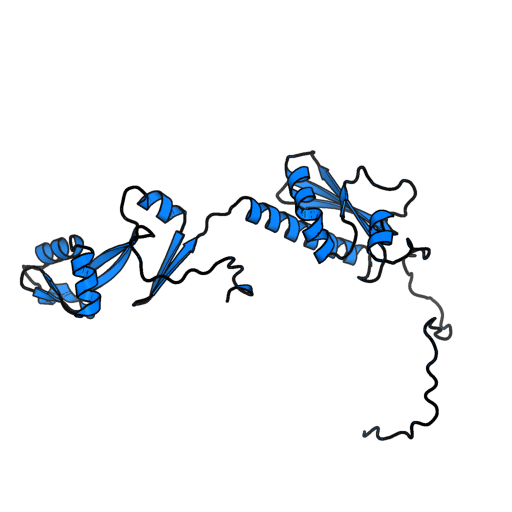1
ATOM 959 N N . ILE A 1 123 ? 8.814 2.325 -16.127 1.00 91.75 123 ILE A N 1
ATOM 960 C CA . ILE A 1 123 ? 7.899 1.982 -17.232 1.00 91.75 123 ILE A CA 1
ATOM 961 C C . ILE A 1 123 ? 7.254 3.248 -17.812 1.00 91.75 123 ILE A C 1
ATOM 963 O O . ILE A 1 123 ? 7.267 3.445 -19.031 1.00 91.75 123 ILE A O 1
ATOM 967 N N . ASN A 1 124 ? 6.732 4.130 -16.956 1.00 93.38 124 ASN A N 1
ATOM 968 C CA . ASN A 1 124 ? 6.105 5.379 -17.385 1.00 93.38 124 ASN A CA 1
ATOM 969 C C . ASN A 1 124 ? 7.096 6.305 -18.106 1.00 93.38 124 ASN A C 1
ATOM 971 O O . ASN A 1 124 ? 6.737 6.914 -19.118 1.00 93.38 124 ASN A O 1
ATOM 975 N N . LEU A 1 125 ? 8.343 6.408 -17.630 1.00 92.69 125 LEU A N 1
ATOM 976 C CA . LEU A 1 125 ? 9.379 7.207 -18.293 1.00 92.69 125 LEU A CA 1
ATOM 977 C C . LEU A 1 125 ? 9.691 6.641 -19.684 1.00 92.69 125 LEU A C 1
ATOM 979 O O . LEU A 1 125 ? 9.698 7.390 -20.662 1.00 92.69 125 LEU A O 1
ATOM 983 N N . VAL A 1 126 ? 9.859 5.320 -19.806 1.00 92.44 126 VAL A N 1
ATOM 984 C CA . VAL A 1 126 ? 10.093 4.650 -21.096 1.00 92.44 126 VAL A CA 1
ATOM 985 C C . VAL A 1 126 ? 8.949 4.899 -22.069 1.00 92.44 126 VAL A C 1
ATOM 987 O O . VAL A 1 126 ? 9.194 5.230 -23.227 1.00 92.44 126 VAL A O 1
ATOM 990 N N . GLN A 1 127 ? 7.701 4.769 -21.623 1.00 91.88 127 GLN A N 1
ATOM 991 C CA . GLN A 1 127 ? 6.537 5.012 -22.475 1.00 91.88 127 GLN A CA 1
ATOM 992 C C . GLN A 1 127 ? 6.488 6.464 -22.970 1.00 91.88 127 GLN A C 1
ATOM 994 O O . GLN A 1 127 ? 6.268 6.696 -24.159 1.00 91.88 127 GLN A O 1
ATOM 999 N N . LYS A 1 128 ? 6.779 7.444 -22.102 1.00 92.44 128 LYS A N 1
ATOM 1000 C CA . LYS A 1 128 ? 6.907 8.855 -22.505 1.00 92.44 128 LYS A CA 1
ATOM 1001 C C . LYS A 1 128 ? 8.022 9.055 -23.536 1.00 92.44 128 LYS A C 1
ATOM 1003 O O . LYS A 1 128 ? 7.797 9.712 -24.549 1.00 92.44 128 LYS A O 1
ATOM 1008 N N . LEU A 1 129 ? 9.191 8.447 -23.319 1.00 93.00 129 LEU A N 1
ATOM 1009 C CA . LEU A 1 129 ? 10.323 8.492 -24.253 1.00 93.00 129 LEU A CA 1
ATOM 1010 C C . LEU A 1 129 ? 9.995 7.862 -25.613 1.00 93.00 129 LEU A C 1
ATOM 1012 O O . LEU A 1 129 ? 10.416 8.388 -26.639 1.00 93.00 129 LEU A O 1
ATOM 1016 N N . ARG A 1 130 ? 9.236 6.760 -25.648 1.00 92.00 130 ARG A N 1
ATOM 1017 C CA . ARG A 1 130 ? 8.783 6.146 -26.908 1.00 92.00 130 ARG A CA 1
ATOM 1018 C C . ARG A 1 130 ? 7.897 7.092 -27.705 1.00 92.00 130 ARG A C 1
ATOM 1020 O O . ARG A 1 130 ? 8.087 7.214 -28.911 1.00 92.00 130 ARG A O 1
ATOM 1027 N N . ASN A 1 131 ? 6.978 7.777 -27.028 1.00 91.19 131 ASN A N 1
ATOM 1028 C CA . ASN A 1 131 ? 6.105 8.757 -27.666 1.00 91.19 131 ASN A CA 1
ATOM 1029 C C . ASN A 1 131 ? 6.910 9.940 -28.229 1.00 91.19 131 ASN A C 1
ATOM 1031 O O . ASN A 1 131 ? 6.680 10.328 -29.371 1.00 91.19 131 ASN A O 1
ATOM 1035 N N . GLU A 1 132 ? 7.889 10.463 -27.476 1.00 92.69 132 GLU A N 1
ATOM 1036 C CA . GLU A 1 132 ? 8.805 11.518 -27.952 1.00 92.69 132 GLU A CA 1
ATOM 1037 C C . GLU A 1 132 ? 9.662 11.065 -29.143 1.00 92.69 132 GLU A C 1
ATOM 1039 O O . GLU A 1 132 ? 9.918 11.845 -30.054 1.00 92.69 132 GLU A O 1
ATOM 1044 N N . ALA A 1 133 ? 10.092 9.803 -29.156 1.00 90.25 133 ALA A N 1
ATOM 1045 C CA . ALA A 1 133 ? 10.871 9.223 -30.247 1.00 90.25 133 ALA A CA 1
ATOM 1046 C C . ALA A 1 133 ? 10.017 8.767 -31.445 1.00 90.25 133 ALA A C 1
ATOM 1048 O O . ALA A 1 133 ? 10.566 8.223 -32.403 1.00 90.25 133 ALA A O 1
ATOM 1049 N N . HIS A 1 134 ? 8.692 8.950 -31.390 1.00 90.25 134 HIS A N 1
ATOM 1050 C CA . HIS A 1 134 ? 7.730 8.458 -32.381 1.00 90.25 134 HIS A CA 1
ATOM 1051 C C . HIS A 1 134 ? 7.832 6.945 -32.650 1.00 90.25 134 HIS A C 1
ATOM 1053 O O . HIS A 1 134 ? 7.639 6.484 -33.773 1.00 90.25 134 HIS A O 1
ATOM 1059 N N . VAL A 1 135 ? 8.127 6.171 -31.602 1.00 88.44 135 VAL A N 1
ATOM 1060 C CA . VAL A 1 135 ? 8.261 4.711 -31.646 1.00 88.44 135 VAL A CA 1
ATOM 1061 C C . VAL A 1 135 ? 6.934 4.057 -31.277 1.00 88.44 135 VAL A C 1
ATOM 1063 O O . VAL A 1 135 ? 6.419 4.223 -30.170 1.00 88.44 135 VAL A O 1
ATOM 1066 N N . THR A 1 136 ? 6.404 3.246 -32.182 1.00 84.88 136 THR A N 1
ATOM 1067 C CA . THR A 1 136 ? 5.166 2.485 -32.001 1.00 84.88 136 THR A CA 1
ATOM 1068 C C . THR A 1 136 ? 5.392 1.180 -31.217 1.00 84.88 136 THR A C 1
ATOM 1070 O O . THR A 1 136 ? 6.522 0.691 -31.116 1.00 84.88 136 THR A O 1
ATOM 1073 N N . PRO A 1 137 ? 4.335 0.564 -30.649 1.00 80.88 137 PRO A N 1
ATOM 1074 C CA . PRO A 1 137 ? 4.395 -0.755 -30.005 1.00 80.88 137 PRO A CA 1
ATOM 1075 C C . PRO A 1 137 ? 5.003 -1.877 -30.855 1.00 80.88 137 PRO A C 1
ATOM 1077 O O . PRO A 1 137 ? 5.625 -2.776 -30.296 1.00 80.88 137 PRO A O 1
ATOM 1080 N N . SER A 1 138 ? 4.832 -1.821 -32.178 1.00 82.12 138 SER A N 1
ATOM 1081 C CA . SER A 1 138 ? 5.331 -2.812 -33.141 1.00 82.12 138 SER A CA 1
ATOM 1082 C C . SER A 1 138 ? 6.812 -2.671 -33.483 1.00 82.12 138 SER A C 1
ATOM 1084 O O . SER A 1 138 ? 7.390 -3.591 -34.062 1.00 82.12 138 SER A O 1
ATOM 1086 N N . ASP A 1 139 ? 7.421 -1.533 -33.158 1.00 85.94 139 ASP A N 1
ATOM 1087 C CA . ASP A 1 139 ? 8.804 -1.268 -33.524 1.00 85.94 139 ASP A CA 1
ATOM 1088 C C . ASP A 1 139 ? 9.761 -2.085 -32.665 1.00 85.94 139 ASP A C 1
ATOM 1090 O O . ASP A 1 139 ? 9.676 -2.135 -31.435 1.00 85.94 139 ASP A O 1
ATOM 1094 N N . THR A 1 140 ? 10.720 -2.715 -33.334 1.00 89.38 140 THR A N 1
ATOM 1095 C CA . THR A 1 140 ? 11.770 -3.475 -32.670 1.00 89.38 140 THR A CA 1
ATOM 1096 C C . THR A 1 140 ? 12.810 -2.511 -32.125 1.00 89.38 140 THR A C 1
ATOM 1098 O O . THR A 1 140 ? 13.666 -2.028 -32.867 1.00 89.38 140 THR A O 1
ATOM 1101 N N . VAL A 1 141 ? 12.735 -2.228 -30.832 1.00 91.06 141 VAL A N 1
ATOM 1102 C CA . VAL A 1 141 ? 13.670 -1.347 -30.129 1.00 91.06 141 VAL A CA 1
ATOM 1103 C C . VAL A 1 141 ? 14.179 -2.015 -28.861 1.00 91.06 141 VAL A C 1
ATOM 1105 O O . VAL A 1 141 ? 13.518 -2.896 -28.320 1.00 91.06 141 VAL A O 1
ATOM 1108 N N . SER A 1 142 ? 15.338 -1.583 -28.376 1.00 92.62 142 SER A N 1
ATOM 1109 C CA . SER A 1 142 ? 15.892 -1.982 -27.080 1.00 92.62 142 SER A CA 1
ATOM 1110 C C . SER A 1 142 ? 16.058 -0.755 -26.197 1.00 92.62 142 SER A C 1
ATOM 1112 O O . SER A 1 142 ? 16.501 0.297 -26.666 1.00 92.62 142 SER A O 1
ATOM 1114 N N . VAL A 1 143 ? 15.713 -0.891 -24.919 1.00 93.31 143 VAL A N 1
ATOM 1115 C CA . VAL A 1 143 ? 15.822 0.179 -23.929 1.00 93.31 143 VAL A CA 1
ATOM 1116 C C . VAL A 1 143 ? 17.017 -0.095 -23.033 1.00 93.31 143 VAL A C 1
ATOM 1118 O O . VAL A 1 143 ? 17.145 -1.167 -22.440 1.00 93.31 143 VAL A O 1
ATOM 1121 N N . TYR A 1 144 ? 17.884 0.903 -22.929 1.00 93.19 144 TYR A N 1
ATOM 1122 C CA . TYR A 1 144 ? 19.058 0.868 -22.080 1.00 93.19 144 TYR A CA 1
ATOM 1123 C C . TYR A 1 144 ? 18.959 1.920 -20.989 1.00 93.19 144 TYR A C 1
ATOM 1125 O O . TYR A 1 144 ? 18.619 3.066 -21.282 1.00 93.19 144 TYR A O 1
ATOM 1133 N N . PHE A 1 145 ? 19.309 1.545 -19.765 1.00 92.06 145 PHE A N 1
ATOM 1134 C CA . PHE A 1 145 ? 19.281 2.432 -18.611 1.00 92.06 145 PHE A CA 1
ATOM 1135 C C . PHE A 1 145 ? 20.657 2.561 -17.957 1.00 92.06 145 PHE A C 1
ATOM 1137 O O . PHE A 1 145 ? 21.478 1.641 -17.984 1.00 92.06 145 PHE A O 1
ATOM 1144 N N . GLU A 1 146 ? 20.895 3.712 -17.350 1.00 91.25 146 GLU A N 1
ATOM 1145 C CA . GLU A 1 146 ? 22.061 4.011 -16.528 1.00 91.25 146 GLU A CA 1
ATOM 1146 C C . GLU A 1 146 ? 21.626 4.934 -15.393 1.00 91.25 146 GLU A C 1
ATOM 1148 O O . GLU A 1 146 ? 20.869 5.873 -15.622 1.00 91.25 146 GLU A O 1
ATOM 1153 N N . VAL A 1 147 ? 22.077 4.655 -14.172 1.00 89.12 147 VAL A N 1
ATOM 1154 C CA . VAL A 1 147 ? 21.765 5.473 -12.994 1.00 89.12 147 VAL A CA 1
ATOM 1155 C C . VAL A 1 147 ? 22.987 6.319 -12.660 1.00 89.12 147 VAL A C 1
ATOM 1157 O O . VAL A 1 147 ? 24.084 5.784 -12.488 1.00 89.12 147 VAL A O 1
ATOM 1160 N N . VAL A 1 148 ? 22.793 7.631 -12.558 1.00 87.25 148 VAL A N 1
ATOM 1161 C CA . VAL A 1 148 ? 23.844 8.616 -12.309 1.00 87.25 148 VAL A CA 1
ATOM 1162 C C . VAL A 1 148 ? 23.466 9.466 -11.083 1.00 87.25 148 VAL A C 1
ATOM 1164 O O . VAL A 1 148 ? 22.426 10.123 -11.094 1.00 87.25 148 VAL A O 1
ATOM 1167 N N . PRO A 1 149 ? 24.290 9.497 -10.017 1.00 84.62 149 PRO A N 1
ATOM 1168 C CA . PRO A 1 149 ? 25.466 8.656 -9.790 1.00 84.62 149 PRO A CA 1
ATOM 1169 C C . PRO A 1 149 ? 25.091 7.174 -9.568 1.00 84.62 149 PRO A C 1
ATOM 1171 O O . PRO A 1 149 ? 23.959 6.878 -9.173 1.00 84.62 149 PRO A O 1
ATOM 1174 N N . PRO A 1 150 ? 26.036 6.237 -9.780 1.00 78.25 150 PRO A N 1
ATOM 1175 C CA . PRO A 1 150 ? 25.818 4.814 -9.534 1.00 78.25 150 PRO A CA 1
ATOM 1176 C C . PRO A 1 150 ? 25.571 4.581 -8.039 1.00 78.25 150 PRO A C 1
ATOM 1178 O O . PRO A 1 150 ? 26.481 4.612 -7.214 1.00 78.25 150 PRO A O 1
ATOM 1181 N N . THR A 1 151 ? 24.303 4.400 -7.696 1.00 77.00 151 THR A N 1
ATOM 1182 C CA . THR A 1 151 ? 23.772 4.257 -6.334 1.00 77.00 151 THR A CA 1
ATOM 1183 C C . THR A 1 151 ? 23.121 2.880 -6.173 1.00 77.00 151 THR A C 1
ATOM 1185 O O . THR A 1 151 ? 23.041 2.111 -7.134 1.00 77.00 151 THR A O 1
ATOM 1188 N N . GLY A 1 152 ? 22.629 2.559 -4.968 1.00 68.69 152 GLY A N 1
ATOM 1189 C CA . GLY A 1 152 ? 21.909 1.303 -4.691 1.00 68.69 152 GLY A CA 1
ATOM 1190 C C . GLY A 1 152 ? 20.733 1.031 -5.643 1.00 68.69 152 GLY A C 1
ATOM 1191 O O . GLY A 1 152 ? 20.505 -0.120 -6.002 1.00 68.69 152 GLY A O 1
ATOM 1192 N N . TYR A 1 153 ? 20.112 2.089 -6.181 1.00 71.75 153 TYR A N 1
ATOM 1193 C CA . TYR A 1 153 ? 19.016 2.013 -7.153 1.00 71.75 153 TYR A CA 1
ATOM 1194 C C . TYR A 1 153 ? 19.344 1.213 -8.422 1.00 71.75 153 TYR A C 1
ATOM 1196 O O . TYR A 1 153 ? 18.433 0.719 -9.079 1.00 71.75 153 TYR A O 1
ATOM 1204 N N . VAL A 1 154 ? 20.621 1.050 -8.795 1.00 70.56 154 VAL A N 1
ATOM 1205 C CA . VAL A 1 154 ? 20.999 0.202 -9.943 1.00 70.56 154 VAL A CA 1
ATOM 1206 C C . VAL A 1 154 ? 20.569 -1.249 -9.717 1.00 70.56 154 VAL A C 1
ATOM 1208 O O . VAL A 1 154 ? 20.077 -1.891 -10.646 1.00 70.56 154 VAL A O 1
ATOM 1211 N N . ALA A 1 155 ? 20.750 -1.766 -8.499 1.00 69.81 155 ALA A N 1
ATOM 1212 C CA . ALA A 1 155 ? 20.355 -3.127 -8.153 1.00 69.81 155 ALA A CA 1
ATOM 1213 C C . ALA A 1 155 ? 18.825 -3.268 -8.143 1.00 69.81 155 ALA A C 1
ATOM 1215 O O . ALA A 1 155 ? 18.305 -4.240 -8.691 1.00 69.81 155 ALA A O 1
ATOM 1216 N N . ASP A 1 156 ? 18.125 -2.261 -7.619 1.00 72.12 156 ASP A N 1
ATOM 1217 C CA . ASP A 1 156 ? 16.662 -2.241 -7.496 1.00 72.12 156 ASP A CA 1
ATOM 1218 C C . ASP A 1 156 ? 15.977 -2.147 -8.867 1.00 72.12 156 ASP A C 1
ATOM 1220 O O . ASP A 1 156 ? 15.051 -2.888 -9.180 1.00 72.12 156 ASP A O 1
ATOM 1224 N N . VAL A 1 157 ? 16.483 -1.296 -9.761 1.00 75.38 157 VAL A N 1
ATOM 1225 C CA . VAL A 1 157 ? 15.971 -1.197 -11.136 1.00 75.38 157 VAL A CA 1
ATOM 1226 C C . VAL A 1 157 ? 16.229 -2.486 -11.923 1.00 75.38 157 VAL A C 1
ATOM 1228 O O . VAL A 1 157 ? 15.422 -2.887 -12.766 1.00 75.38 157 VAL A O 1
ATOM 1231 N N . ASN A 1 158 ? 17.355 -3.153 -11.664 1.00 79.06 158 ASN A N 1
ATOM 1232 C CA . ASN A 1 158 ? 17.703 -4.391 -12.349 1.00 79.06 158 ASN A CA 1
ATOM 1233 C C . ASN A 1 158 ? 16.903 -5.598 -11.827 1.00 79.06 158 ASN A C 1
ATOM 1235 O O . ASN A 1 158 ? 16.575 -6.487 -12.617 1.00 79.06 158 ASN A O 1
ATOM 1239 N N . SER A 1 159 ? 16.545 -5.633 -10.539 1.00 81.25 159 SER A N 1
ATOM 1240 C CA . SER A 1 159 ? 15.779 -6.736 -9.939 1.00 81.25 159 SER A CA 1
ATOM 1241 C C . SER A 1 159 ? 14.367 -6.863 -10.535 1.00 81.25 159 SER A C 1
ATOM 1243 O O . SER A 1 159 ? 13.860 -7.976 -10.681 1.00 81.25 159 SER A O 1
ATOM 1245 N N . PHE A 1 160 ? 13.784 -5.757 -11.012 1.00 82.94 160 PHE A N 1
ATOM 1246 C CA . PHE A 1 160 ? 12.475 -5.722 -11.680 1.00 82.94 160 PHE A CA 1
ATOM 1247 C C . PHE A 1 160 ? 12.535 -5.806 -13.209 1.00 82.94 160 PHE A C 1
ATOM 1249 O O . PHE A 1 160 ? 11.519 -5.583 -13.870 1.00 82.94 160 PHE A O 1
ATOM 1256 N N . SER A 1 161 ? 13.675 -6.189 -13.795 1.00 87.19 161 SER A N 1
ATOM 1257 C CA . SER A 1 161 ? 13.822 -6.274 -15.258 1.00 87.19 161 SER A CA 1
ATOM 1258 C C . SER A 1 161 ? 12.697 -7.080 -15.915 1.00 87.19 161 SER A C 1
ATOM 1260 O O . SER A 1 161 ? 12.069 -6.589 -16.843 1.00 87.19 161 SER A O 1
ATOM 1262 N N . ASN A 1 162 ? 12.345 -8.257 -15.383 1.00 87.88 162 ASN A N 1
ATOM 1263 C CA . ASN A 1 162 ? 11.261 -9.080 -15.940 1.00 87.88 162 ASN A CA 1
ATOM 1264 C C . ASN A 1 162 ? 9.894 -8.374 -15.911 1.00 87.88 162 ASN A C 1
ATOM 1266 O O . ASN A 1 162 ? 9.111 -8.496 -16.855 1.00 87.88 162 ASN A O 1
ATOM 1270 N N . TYR A 1 163 ? 9.597 -7.647 -14.831 1.00 87.62 163 TYR A N 1
ATOM 1271 C CA . TYR A 1 163 ? 8.349 -6.899 -14.686 1.00 87.62 163 TYR A CA 1
ATOM 1272 C C . TYR A 1 163 ? 8.295 -5.735 -15.682 1.00 87.62 163 TYR A C 1
ATOM 1274 O O . TYR A 1 163 ? 7.318 -5.598 -16.421 1.00 87.62 163 TYR A O 1
ATOM 1282 N N . ILE A 1 164 ? 9.384 -4.961 -15.769 1.00 90.19 164 ILE A N 1
ATOM 1283 C CA . ILE A 1 164 ? 9.523 -3.850 -16.714 1.00 90.19 164 ILE A CA 1
ATOM 1284 C C . ILE A 1 164 ? 9.373 -4.364 -18.146 1.00 90.19 164 ILE A C 1
ATOM 1286 O O . ILE A 1 164 ? 8.518 -3.873 -18.877 1.00 90.19 164 ILE A O 1
ATOM 1290 N N . GLU A 1 165 ? 10.130 -5.393 -18.529 1.00 91.06 165 GLU A N 1
ATOM 1291 C CA . GLU A 1 165 ? 10.103 -6.002 -19.864 1.00 91.06 165 GLU A CA 1
ATOM 1292 C C . GLU A 1 165 ? 8.727 -6.534 -20.254 1.00 91.06 165 GLU A C 1
ATOM 1294 O O . GLU A 1 165 ? 8.300 -6.359 -21.396 1.00 91.06 165 GLU A O 1
ATOM 1299 N N . THR A 1 166 ? 8.009 -7.150 -19.313 1.00 89.12 166 THR A N 1
ATOM 1300 C CA . THR A 1 166 ? 6.644 -7.638 -19.549 1.00 89.12 166 THR A CA 1
ATOM 1301 C C . THR A 1 166 ? 5.692 -6.479 -19.851 1.00 89.12 166 THR A C 1
ATOM 1303 O O . THR A 1 166 ? 4.865 -6.580 -20.759 1.00 89.12 166 THR A O 1
ATOM 1306 N N . ALA A 1 167 ? 5.839 -5.356 -19.141 1.00 89.00 167 ALA A N 1
ATOM 1307 C CA . ALA A 1 167 ? 5.012 -4.170 -19.336 1.00 89.00 167 ALA A CA 1
ATOM 1308 C C . ALA A 1 167 ? 5.348 -3.410 -20.633 1.00 89.00 167 ALA A C 1
ATOM 1310 O O . ALA A 1 167 ? 4.442 -3.017 -21.370 1.00 89.00 167 ALA A O 1
ATOM 1311 N N . ILE A 1 168 ? 6.636 -3.207 -20.942 1.00 90.50 168 ILE A N 1
ATOM 1312 C CA . ILE A 1 168 ? 7.068 -2.434 -22.124 1.00 90.50 168 ILE A CA 1
ATOM 1313 C C . ILE A 1 168 ? 7.160 -3.272 -23.408 1.00 90.50 168 ILE A C 1
ATOM 1315 O O . ILE A 1 168 ? 7.191 -2.699 -24.502 1.00 90.50 168 ILE A O 1
ATOM 1319 N N . LYS A 1 169 ? 7.174 -4.608 -23.283 1.00 89.25 169 LYS A N 1
ATOM 1320 C CA . LYS A 1 169 ? 7.294 -5.612 -24.360 1.00 89.25 169 LYS A CA 1
ATOM 1321 C C . LYS A 1 169 ? 8.556 -5.476 -25.220 1.00 89.25 169 LYS A C 1
ATOM 1323 O O . LYS A 1 169 ? 8.574 -5.896 -26.376 1.00 89.25 169 LYS A O 1
ATOM 1328 N N . VAL A 1 170 ? 9.610 -4.897 -24.659 1.00 90.69 170 VAL A N 1
ATOM 1329 C CA . VAL A 1 170 ? 10.914 -4.698 -25.302 1.00 90.69 170 VAL A CA 1
ATOM 1330 C C . VAL A 1 170 ? 12.037 -4.957 -24.289 1.00 90.69 170 VAL A C 1
ATOM 1332 O O . VAL A 1 170 ? 11.778 -4.863 -23.087 1.00 90.69 170 VAL A O 1
ATOM 1335 N N . PRO A 1 171 ? 13.270 -5.265 -24.735 1.00 90.94 171 PRO A N 1
ATOM 1336 C CA . PRO A 1 171 ? 14.400 -5.494 -23.838 1.00 90.94 171 PRO A CA 1
ATOM 1337 C C . PRO A 1 171 ? 14.684 -4.299 -22.929 1.00 90.94 171 PRO A C 1
ATOM 1339 O O . PRO A 1 171 ? 14.757 -3.165 -23.409 1.00 90.94 171 PRO A O 1
ATOM 1342 N N . TRP A 1 172 ? 14.948 -4.582 -21.654 1.00 91.62 172 TRP A N 1
ATOM 1343 C CA . TRP A 1 172 ? 15.437 -3.628 -20.657 1.00 91.62 172 TRP A CA 1
ATOM 1344 C C . TRP A 1 172 ? 16.839 -4.041 -20.206 1.00 91.62 172 TRP A C 1
ATOM 1346 O O . TRP A 1 172 ? 17.033 -5.154 -19.712 1.00 91.62 172 TRP A O 1
ATOM 1356 N N . ARG A 1 173 ? 17.855 -3.204 -20.436 1.00 91.25 173 ARG A N 1
ATOM 1357 C CA . ARG A 1 173 ? 19.258 -3.576 -20.184 1.00 91.25 173 ARG A CA 1
ATOM 1358 C C . ARG A 1 173 ? 20.088 -2.443 -19.595 1.00 91.25 173 ARG A C 1
ATOM 1360 O O . ARG A 1 173 ? 19.866 -1.276 -19.893 1.00 91.25 173 ARG A O 1
ATOM 1367 N N . ALA A 1 174 ? 21.118 -2.789 -18.829 1.00 90.12 174 ALA A N 1
ATOM 1368 C CA . ALA A 1 174 ? 22.106 -1.815 -18.377 1.00 90.12 174 ALA A CA 1
ATOM 1369 C C . ALA A 1 174 ? 22.886 -1.227 -19.566 1.00 90.12 174 ALA A C 1
ATOM 1371 O O . ALA A 1 174 ? 23.214 -1.934 -20.527 1.00 90.12 174 ALA A O 1
ATOM 1372 N N . ALA A 1 175 ? 23.234 0.057 -19.490 1.00 87.00 175 ALA A N 1
ATOM 1373 C CA . ALA A 1 175 ? 23.943 0.772 -20.547 1.00 87.00 175 ALA A CA 1
ATOM 1374 C C . ALA A 1 175 ? 25.309 0.169 -20.911 1.00 87.00 175 ALA A C 1
ATOM 1376 O O . ALA A 1 175 ? 25.743 0.310 -22.053 1.00 87.00 175 ALA A O 1
ATOM 1377 N N . SER A 1 176 ? 25.948 -0.561 -19.995 1.00 84.06 176 SER A N 1
ATOM 1378 C CA . SER A 1 176 ? 27.189 -1.306 -20.251 1.00 84.06 176 SER A CA 1
ATOM 1379 C C . SER A 1 176 ? 27.053 -2.370 -21.348 1.00 84.06 176 SER A C 1
ATOM 1381 O O . SER A 1 176 ? 28.044 -2.750 -21.961 1.00 84.06 176 SER A O 1
ATOM 1383 N N . THR A 1 177 ? 25.832 -2.830 -21.633 1.00 83.06 177 THR A N 1
ATOM 1384 C CA . THR A 1 177 ? 25.541 -3.855 -22.652 1.00 83.06 177 THR A CA 1
ATOM 1385 C C . THR A 1 177 ? 25.107 -3.271 -24.004 1.00 83.06 177 THR A C 1
ATOM 1387 O O . THR A 1 177 ? 24.671 -4.007 -24.896 1.00 83.06 177 THR A O 1
ATOM 1390 N N . LYS A 1 178 ? 25.190 -1.942 -24.174 1.00 77.56 178 LYS A N 1
ATOM 1391 C CA . LYS A 1 178 ? 24.854 -1.256 -25.432 1.00 77.56 178 LYS A CA 1
ATOM 1392 C C . LYS A 1 178 ? 25.711 -1.798 -26.578 1.00 77.56 178 LYS A C 1
ATOM 1394 O O . LYS A 1 178 ? 26.929 -1.915 -26.464 1.00 77.56 178 LYS A O 1
ATOM 1399 N N . LYS A 1 179 ? 25.081 -2.089 -27.721 1.00 71.69 179 LYS A N 1
ATOM 1400 C CA . LYS A 1 179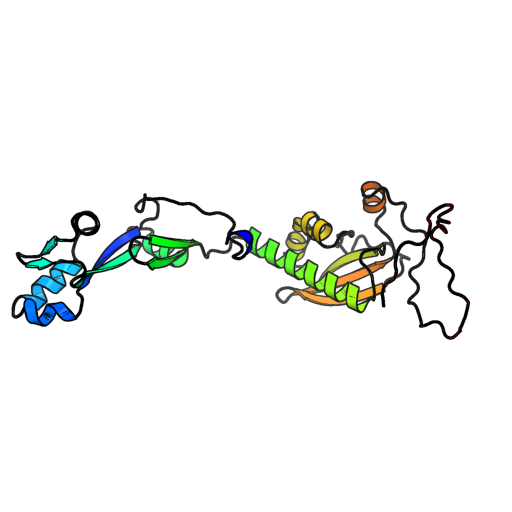 ? 25.812 -2.468 -28.939 1.00 71.69 179 LYS A CA 1
ATOM 1401 C C . LYS A 1 179 ? 26.419 -1.220 -29.578 1.00 71.69 179 LYS A C 1
ATOM 1403 O O . LYS A 1 179 ? 25.699 -0.275 -29.905 1.00 71.69 179 LYS A O 1
ATOM 1408 N N . SER A 1 180 ? 27.733 -1.233 -29.797 1.00 67.88 180 SER A N 1
ATOM 1409 C CA . SER A 1 180 ? 28.413 -0.185 -30.564 1.00 67.88 180 SER A CA 1
ATOM 1410 C C . SER A 1 180 ? 27.985 -0.262 -32.036 1.00 67.88 180 SER A C 1
ATOM 1412 O O . SER A 1 180 ? 28.040 -1.334 -32.636 1.00 67.88 180 SER A O 1
ATOM 1414 N N . GLY A 1 181 ? 27.503 0.850 -32.599 1.00 70.62 181 GLY A N 1
ATOM 1415 C CA . GLY A 1 181 ? 27.047 0.949 -33.994 1.00 70.62 181 GLY A CA 1
ATOM 1416 C C . GLY A 1 181 ? 25.532 0.843 -34.225 1.00 70.62 181 GLY A C 1
ATOM 1417 O O . GLY A 1 181 ? 25.086 1.045 -35.352 1.00 70.62 181 GLY A O 1
ATOM 1418 N N . ALA A 1 182 ? 24.722 0.575 -33.194 1.00 79.25 182 ALA A N 1
ATOM 1419 C CA . ALA A 1 182 ? 23.262 0.635 -33.310 1.00 79.25 182 ALA A CA 1
ATOM 1420 C C . ALA A 1 182 ? 22.759 2.091 -33.329 1.00 79.25 182 ALA A C 1
ATOM 1422 O O . ALA A 1 182 ? 23.247 2.938 -32.575 1.00 79.25 182 ALA A O 1
ATOM 1423 N N . LYS A 1 183 ? 21.754 2.384 -34.166 1.00 86.50 183 LYS A N 1
ATOM 1424 C CA . LYS A 1 183 ? 21.145 3.717 -34.252 1.00 86.50 183 LYS A CA 1
ATOM 1425 C C . LYS A 1 183 ? 20.413 4.046 -32.949 1.00 86.50 183 LYS A C 1
ATOM 1427 O O . LYS A 1 183 ? 19.482 3.344 -32.556 1.00 86.50 183 LYS A O 1
ATOM 1432 N N . VAL A 1 184 ? 20.825 5.129 -32.292 1.00 91.38 184 VAL A N 1
ATOM 1433 C CA . VAL A 1 184 ? 20.127 5.689 -31.127 1.00 91.38 184 VAL A CA 1
ATOM 1434 C C . VAL A 1 184 ? 18.959 6.536 -31.625 1.00 91.38 184 VAL A C 1
ATOM 1436 O O . VAL A 1 184 ? 19.157 7.450 -32.421 1.00 91.38 184 VAL A O 1
ATOM 1439 N N . LEU A 1 185 ? 17.748 6.219 -31.171 1.00 90.25 185 LEU A N 1
ATOM 1440 C CA . LEU A 1 185 ? 16.527 6.944 -31.530 1.00 90.25 185 LEU A CA 1
ATOM 1441 C C . LEU A 1 185 ? 16.298 8.134 -30.597 1.00 90.25 185 LEU A C 1
ATOM 1443 O O . LEU A 1 185 ? 15.950 9.220 -31.048 1.00 90.25 185 LEU A O 1
ATOM 1447 N N . ILE A 1 186 ? 16.530 7.937 -29.299 1.00 92.12 186 ILE A N 1
ATOM 1448 C CA . ILE A 1 186 ? 16.459 8.989 -28.286 1.00 92.12 186 ILE A CA 1
ATOM 1449 C C . ILE A 1 186 ? 17.376 8.638 -27.112 1.00 92.12 186 ILE A C 1
ATOM 1451 O O . ILE A 1 186 ? 17.543 7.464 -26.767 1.00 92.12 186 ILE A O 1
ATOM 1455 N N . ASN A 1 187 ? 17.979 9.656 -26.504 1.00 93.69 187 ASN A N 1
ATOM 1456 C CA . ASN A 1 187 ? 18.738 9.551 -25.263 1.00 93.69 187 ASN A CA 1
ATOM 1457 C C . ASN A 1 187 ? 18.367 10.737 -24.372 1.00 93.69 187 ASN A C 1
ATOM 1459 O O . ASN A 1 187 ? 18.484 11.883 -24.807 1.00 93.69 187 ASN A O 1
ATOM 1463 N N . LYS A 1 188 ? 17.884 10.467 -23.159 1.00 93.88 188 LYS A N 1
ATOM 1464 C CA . LYS A 1 188 ? 17.425 11.506 -22.238 1.00 93.88 188 LYS A CA 1
ATOM 1465 C C . LYS A 1 188 ? 17.692 11.099 -20.797 1.00 93.88 188 LYS A C 1
ATOM 1467 O O . LYS A 1 188 ? 17.431 9.962 -20.414 1.00 93.88 188 LYS A O 1
ATOM 1472 N N . SER A 1 189 ? 18.162 12.058 -20.008 1.00 93.06 189 SER A N 1
ATOM 1473 C CA . SER A 1 189 ? 18.213 11.939 -18.553 1.00 93.06 189 SER A CA 1
ATOM 1474 C C . SER A 1 189 ? 16.874 12.366 -17.956 1.00 93.06 189 SER A C 1
ATOM 1476 O O . SER A 1 189 ? 16.331 13.407 -18.341 1.00 93.06 189 SER A O 1
ATOM 1478 N N . GLN A 1 190 ? 16.324 11.560 -17.051 1.00 90.50 190 GLN A N 1
ATOM 1479 C CA . GLN A 1 190 ? 15.109 11.868 -16.298 1.00 90.50 190 GLN A CA 1
ATOM 1480 C C . GLN A 1 190 ? 15.310 11.537 -14.825 1.00 90.50 190 GLN A C 1
ATOM 1482 O O . GLN A 1 190 ? 16.009 10.589 -14.491 1.00 90.50 190 GLN A O 1
ATOM 1487 N N . LYS A 1 191 ? 14.674 12.301 -13.938 1.00 88.88 191 LYS A N 1
ATOM 1488 C CA . LYS A 1 191 ? 14.757 12.031 -12.504 1.00 88.88 191 LYS A CA 1
ATOM 1489 C C . LYS A 1 191 ? 13.866 10.853 -12.131 1.00 88.88 191 LYS A C 1
ATOM 1491 O O . LYS A 1 191 ? 12.694 10.845 -12.493 1.00 88.88 191 LYS A O 1
ATOM 1496 N N . LEU A 1 192 ? 14.429 9.923 -11.373 1.00 84.94 192 LEU A N 1
ATOM 1497 C CA . LEU A 1 192 ? 13.769 8.783 -10.755 1.00 84.94 192 LEU A CA 1
ATOM 1498 C C . LEU A 1 192 ? 14.062 8.858 -9.253 1.00 84.94 192 LEU A C 1
ATOM 1500 O O . LEU A 1 192 ? 15.211 8.710 -8.840 1.00 84.94 192 LEU A O 1
ATOM 1504 N N . GLN A 1 193 ? 13.052 9.195 -8.446 1.00 81.25 193 GLN A N 1
ATOM 1505 C CA . GLN A 1 193 ? 13.198 9.394 -6.990 1.00 81.25 193 GLN A CA 1
ATOM 1506 C C . GLN A 1 193 ? 14.388 10.293 -6.570 1.00 81.25 193 GLN A C 1
ATOM 1508 O O . GLN A 1 193 ? 15.027 10.088 -5.542 1.00 81.25 193 GLN A O 1
ATOM 1513 N N . GLY A 1 194 ? 14.693 11.317 -7.375 1.00 81.56 194 GLY A N 1
ATOM 1514 C CA . GLY A 1 194 ? 15.772 12.277 -7.108 1.00 81.56 194 GLY A CA 1
ATOM 1515 C C . GLY A 1 194 ? 17.149 11.899 -7.664 1.00 81.56 194 GLY A C 1
ATOM 1516 O O . GLY A 1 194 ? 18.052 12.732 -7.594 1.00 81.56 194 GLY A O 1
ATOM 1517 N N . VAL A 1 195 ? 17.300 10.712 -8.258 1.00 86.06 195 VAL A N 1
ATOM 1518 C CA . VAL A 1 195 ? 18.513 10.277 -8.971 1.00 86.06 195 VAL A CA 1
ATOM 1519 C C . VAL A 1 195 ? 18.304 10.400 -10.479 1.00 86.06 195 VAL A C 1
ATOM 1521 O O . VAL A 1 195 ? 17.183 10.241 -10.962 1.00 86.06 195 VAL A O 1
ATOM 1524 N N . ASP A 1 196 ? 19.358 10.691 -11.238 1.00 89.00 196 ASP A N 1
ATOM 1525 C CA . ASP A 1 196 ? 19.252 10.793 -12.691 1.00 89.00 196 ASP A CA 1
ATOM 1526 C C . ASP A 1 196 ? 19.299 9.394 -13.327 1.00 89.00 196 ASP A C 1
ATOM 1528 O O . ASP A 1 196 ? 20.285 8.664 -13.227 1.00 89.00 196 ASP A O 1
ATOM 1532 N N . LEU A 1 197 ? 18.214 9.016 -13.998 1.00 91.25 197 LEU A N 1
ATOM 1533 C CA . LEU A 1 197 ? 18.096 7.826 -14.830 1.00 91.25 197 LEU A CA 1
ATOM 1534 C C . LEU A 1 197 ? 18.262 8.231 -16.296 1.00 91.25 197 LEU A C 1
ATOM 1536 O O . LEU A 1 197 ? 17.382 8.842 -16.908 1.00 91.25 197 LEU A O 1
ATOM 1540 N N . VAL A 1 198 ? 19.395 7.864 -16.880 1.00 92.94 198 VAL A N 1
ATOM 1541 C CA . VAL A 1 198 ? 19.671 8.070 -18.299 1.00 92.94 198 VAL A CA 1
ATOM 1542 C C . VAL A 1 198 ? 19.083 6.908 -19.086 1.00 92.94 198 VAL A C 1
ATOM 1544 O O . VAL A 1 198 ? 19.522 5.764 -18.964 1.00 92.94 198 VAL A O 1
ATOM 1547 N N . LEU A 1 199 ? 18.088 7.208 -19.917 1.00 94.12 199 LEU A N 1
ATOM 1548 C CA . LEU A 1 199 ? 17.407 6.244 -20.772 1.00 94.12 199 LEU A CA 1
ATOM 1549 C C . LEU A 1 199 ? 17.814 6.448 -22.226 1.00 94.12 199 LEU A C 1
ATOM 1551 O O . LEU A 1 199 ? 17.775 7.554 -22.761 1.00 94.12 199 LEU A O 1
ATOM 1555 N N . THR A 1 200 ? 18.188 5.359 -22.886 1.00 93.88 200 THR A N 1
ATOM 1556 C CA . THR A 1 200 ? 18.541 5.337 -24.305 1.00 93.88 200 THR A CA 1
ATOM 1557 C C . THR A 1 200 ? 17.699 4.291 -25.019 1.00 93.88 200 THR A C 1
ATOM 1559 O O . THR A 1 200 ? 17.755 3.115 -24.667 1.00 93.88 200 THR A O 1
ATOM 1562 N N . ILE A 1 201 ? 16.960 4.694 -26.051 1.00 93.44 201 ILE A N 1
ATOM 1563 C CA . ILE A 1 201 ? 16.259 3.761 -26.939 1.00 93.44 201 ILE A CA 1
ATOM 1564 C C . ILE A 1 201 ? 17.104 3.586 -28.196 1.00 93.44 201 ILE A C 1
ATOM 1566 O O . ILE A 1 201 ? 17.413 4.561 -28.887 1.00 93.44 201 ILE A O 1
ATOM 1570 N N . GLN A 1 202 ? 17.482 2.346 -28.487 1.00 92.50 202 GLN A N 1
ATOM 1571 C CA . GLN A 1 202 ? 18.188 1.975 -29.710 1.00 92.50 202 GLN A CA 1
ATOM 1572 C C . GLN A 1 202 ? 17.302 1.125 -30.607 1.00 92.50 202 GLN A C 1
ATOM 1574 O O . GLN A 1 202 ? 16.418 0.403 -30.148 1.00 92.50 202 GLN A O 1
ATOM 1579 N N . GLU A 1 203 ? 17.574 1.199 -31.899 1.00 89.50 203 GLU A N 1
ATOM 1580 C CA . GLU A 1 203 ? 16.932 0.355 -32.885 1.00 89.50 203 GLU A CA 1
ATOM 1581 C C . GLU A 1 203 ? 17.395 -1.113 -32.792 1.00 89.50 203 GLU A C 1
ATOM 1583 O O . GLU A 1 203 ? 18.581 -1.407 -32.627 1.00 89.50 203 GLU A O 1
ATOM 1588 N N . GLY A 1 204 ? 16.443 -2.032 -32.959 1.00 85.12 204 GLY A N 1
ATOM 1589 C CA . GLY A 1 204 ? 16.644 -3.476 -32.964 1.00 85.12 204 GLY A CA 1
ATOM 1590 C C . GLY A 1 204 ? 16.473 -4.118 -31.588 1.00 85.12 204 GLY A C 1
ATOM 1591 O O . GLY A 1 204 ? 16.574 -3.469 -30.548 1.00 85.12 204 GLY A O 1
ATOM 1592 N N . PHE A 1 205 ? 16.222 -5.428 -31.578 1.00 83.19 205 PHE A N 1
ATOM 1593 C CA . PHE A 1 205 ? 16.239 -6.234 -30.356 1.00 83.19 205 PHE A CA 1
ATOM 1594 C C . PHE A 1 205 ? 17.653 -6.707 -30.003 1.00 83.19 205 PHE A C 1
ATOM 1596 O O . PHE A 1 205 ? 18.526 -6.889 -30.864 1.00 83.19 205 PHE A O 1
ATOM 1603 N N . THR A 1 206 ? 17.875 -6.970 -28.715 1.00 80.06 206 THR A N 1
ATOM 1604 C CA . THR A 1 206 ? 19.029 -7.757 -28.276 1.00 80.06 206 THR A CA 1
ATOM 1605 C C . THR A 1 206 ? 18.948 -9.161 -28.884 1.00 80.06 206 THR A C 1
ATOM 1607 O O . THR A 1 206 ? 17.865 -9.661 -29.189 1.00 80.06 206 THR A O 1
ATOM 1610 N N . ALA A 1 207 ? 20.100 -9.799 -29.113 1.00 76.50 207 ALA A N 1
ATOM 1611 C CA . ALA A 1 207 ? 20.132 -11.112 -29.768 1.00 76.50 207 ALA A CA 1
ATOM 1612 C C . ALA A 1 207 ? 19.360 -12.169 -28.955 1.00 76.50 207 ALA A C 1
ATOM 1614 O O . ALA A 1 207 ? 18.600 -12.954 -29.515 1.00 76.50 207 ALA A O 1
ATOM 1615 N N . GLU A 1 208 ? 19.497 -12.118 -27.629 1.00 80.19 208 GLU A N 1
ATOM 1616 C CA . GLU A 1 208 ? 18.782 -12.970 -26.675 1.00 80.19 208 GLU A CA 1
ATOM 1617 C C . GLU A 1 208 ? 17.263 -12.785 -26.754 1.00 80.19 208 GLU A C 1
ATOM 1619 O O . GLU A 1 208 ? 16.511 -13.758 -26.791 1.00 80.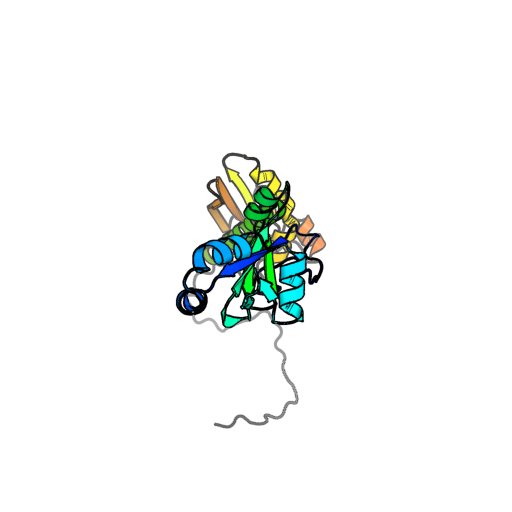19 208 GLU A O 1
ATOM 1624 N N . TRP A 1 209 ? 16.798 -11.533 -26.812 1.00 82.38 209 TRP A N 1
ATOM 1625 C CA . TRP A 1 209 ? 15.370 -11.238 -26.873 1.00 82.38 209 TRP A CA 1
ATOM 1626 C C . TRP A 1 209 ? 14.757 -11.648 -28.206 1.00 82.38 209 TRP A C 1
ATOM 1628 O O . TRP A 1 209 ? 13.672 -12.217 -28.228 1.00 82.38 209 TRP A O 1
ATOM 1638 N N . ALA A 1 210 ? 15.467 -11.414 -29.310 1.00 77.44 210 ALA A N 1
ATOM 1639 C CA . ALA A 1 210 ? 15.056 -11.868 -30.635 1.00 77.44 210 ALA A CA 1
ATOM 1640 C C . ALA A 1 210 ? 14.867 -13.398 -30.673 1.00 77.44 210 ALA A C 1
ATOM 1642 O O . ALA A 1 210 ? 13.842 -13.884 -31.151 1.00 77.44 210 ALA A O 1
ATOM 1643 N N . ALA A 1 211 ? 15.807 -14.150 -30.084 1.00 77.44 211 ALA A N 1
ATOM 1644 C CA . ALA A 1 211 ? 15.708 -15.604 -29.967 1.00 77.44 211 ALA A CA 1
ATOM 1645 C C . ALA A 1 211 ? 14.498 -16.044 -29.121 1.00 77.44 211 ALA A C 1
ATOM 1647 O O . ALA A 1 211 ? 13.761 -16.937 -29.531 1.00 77.44 211 ALA A O 1
ATOM 1648 N N . LYS A 1 212 ? 14.248 -15.384 -27.980 1.00 78.06 212 LYS A N 1
ATOM 1649 C CA . LYS A 1 212 ? 13.100 -15.676 -27.101 1.00 78.06 212 LYS A CA 1
ATOM 1650 C C . LYS A 1 212 ? 11.751 -15.308 -27.733 1.00 78.06 212 LYS A C 1
ATOM 1652 O O . LYS A 1 212 ? 10.770 -16.013 -27.526 1.00 78.06 212 LYS A O 1
ATOM 1657 N N . ALA A 1 213 ? 11.695 -14.216 -28.491 1.00 69.69 213 ALA A N 1
ATOM 1658 C CA . ALA A 1 213 ? 10.475 -13.720 -29.126 1.00 69.69 213 ALA A CA 1
ATOM 1659 C C . ALA A 1 213 ? 10.118 -14.457 -30.431 1.00 69.69 213 ALA A C 1
ATOM 1661 O O . ALA A 1 213 ? 9.052 -14.210 -30.988 1.00 69.69 213 ALA A O 1
ATOM 1662 N N . GLY A 1 214 ? 10.998 -15.325 -30.950 1.00 62.75 214 GLY A N 1
ATOM 1663 C CA . GLY A 1 214 ? 10.801 -15.989 -32.244 1.00 62.75 214 GLY A CA 1
ATOM 1664 C C . GLY A 1 214 ? 10.839 -15.027 -33.441 1.00 62.75 214 GLY A C 1
ATOM 1665 O O . GLY A 1 214 ? 10.373 -15.371 -34.525 1.00 62.75 214 GLY A O 1
ATOM 1666 N N . VAL A 1 215 ? 11.384 -13.820 -33.255 1.00 58.38 215 VAL A N 1
ATOM 1667 C CA . VAL A 1 215 ? 11.477 -12.773 -34.281 1.00 58.38 215 VAL A CA 1
ATOM 1668 C C . VAL A 1 215 ? 12.951 -12.597 -34.650 1.00 58.38 215 VAL A C 1
ATOM 1670 O O . VAL A 1 215 ? 13.752 -12.305 -33.762 1.00 58.38 215 VAL A O 1
ATOM 1673 N N . PRO A 1 216 ? 13.357 -12.742 -35.927 1.00 53.41 216 PRO A N 1
ATOM 1674 C CA . PRO A 1 216 ? 14.741 -12.492 -36.316 1.00 53.41 216 PRO A CA 1
ATOM 1675 C C . PRO A 1 216 ? 15.136 -11.041 -35.980 1.00 53.41 216 PRO A C 1
ATOM 1677 O O . PRO A 1 216 ? 14.325 -10.135 -36.194 1.00 53.41 216 PRO A O 1
ATOM 1680 N N . PRO A 1 217 ? 16.358 -10.788 -35.463 1.00 52.75 217 PRO A N 1
ATOM 1681 C CA . PRO A 1 217 ? 16.802 -9.437 -35.126 1.00 52.75 217 PRO A CA 1
ATOM 1682 C C . PRO A 1 217 ? 16.660 -8.542 -36.365 1.00 52.75 217 PRO A C 1
ATOM 1684 O O . PRO A 1 217 ? 17.141 -8.884 -37.447 1.00 52.75 217 PRO A O 1
ATOM 1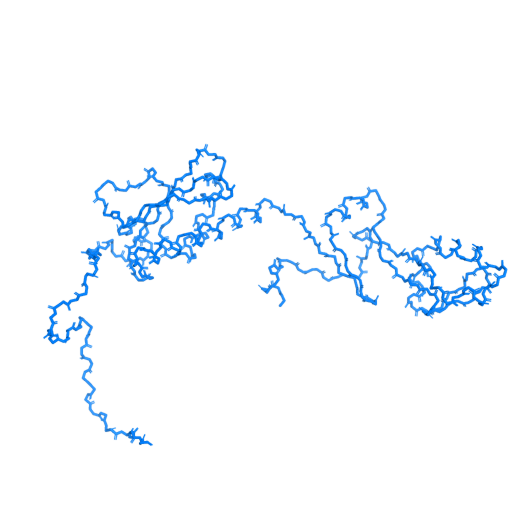687 N N . ALA A 1 218 ? 15.893 -7.462 -36.217 1.00 53.09 218 ALA A N 1
ATOM 1688 C CA . ALA A 1 218 ? 15.284 -6.721 -37.316 1.00 53.09 218 ALA A CA 1
ATOM 1689 C C . ALA A 1 218 ? 16.260 -6.317 -38.438 1.00 53.09 218 ALA A C 1
ATOM 1691 O O . ALA A 1 218 ? 17.351 -5.814 -38.187 1.00 53.09 218 ALA A O 1
ATOM 1692 N N . LYS A 1 219 ? 15.818 -6.501 -39.693 1.00 42.69 219 LYS A N 1
ATOM 1693 C CA . LYS A 1 219 ? 16.489 -6.035 -40.927 1.00 42.69 219 LYS A CA 1
ATOM 1694 C C . LYS A 1 219 ? 15.930 -4.710 -41.475 1.00 42.69 219 LYS A C 1
ATOM 1696 O O . LYS A 1 219 ? 16.409 -4.241 -42.504 1.00 42.69 219 LYS A O 1
ATOM 1701 N N . LYS A 1 220 ? 14.897 -4.121 -40.860 1.00 44.69 220 LYS A N 1
ATOM 1702 C CA . LYS A 1 220 ? 14.282 -2.872 -41.342 1.00 44.69 220 LYS A CA 1
ATOM 1703 C C . LYS A 1 220 ? 14.729 -1.696 -40.487 1.00 44.69 220 LYS A C 1
ATOM 1705 O O . LYS A 1 220 ? 14.391 -1.676 -39.315 1.00 44.69 220 LYS A O 1
ATOM 1710 N N . SER A 1 221 ? 15.431 -0.752 -41.120 1.00 45.78 221 SER A N 1
ATOM 1711 C CA . SER A 1 221 ? 15.819 0.525 -40.521 1.00 45.78 221 SER A CA 1
ATOM 1712 C C . SER A 1 221 ? 14.589 1.414 -40.274 1.00 45.78 221 SER A C 1
ATOM 1714 O O . SER A 1 221 ? 13.857 1.728 -41.215 1.00 45.78 221 SER A O 1
ATOM 1716 N N . LEU A 1 222 ? 14.377 1.841 -39.033 1.00 49.03 222 LEU A N 1
ATOM 1717 C CA . LEU A 1 222 ? 13.412 2.836 -38.589 1.00 49.03 222 LEU A CA 1
ATOM 1718 C C . LEU A 1 222 ? 13.948 4.208 -39.006 1.00 49.03 222 LEU A C 1
ATOM 1720 O O . LEU A 1 222 ? 14.749 4.853 -38.318 1.00 49.03 222 LEU A O 1
ATOM 1724 N N . VAL A 1 223 ? 13.561 4.648 -40.199 1.00 45.59 223 VAL A N 1
ATOM 1725 C CA . VAL A 1 223 ? 13.792 6.019 -40.662 1.00 45.59 223 VAL A CA 1
ATOM 1726 C C . VAL A 1 223 ? 12.736 6.915 -40.017 1.00 45.59 223 VAL A C 1
ATOM 1728 O O . VAL A 1 223 ? 11.562 6.558 -39.994 1.00 45.59 223 VAL A O 1
ATOM 1731 N N . ALA A 1 224 ? 13.139 8.079 -39.500 1.00 39.62 224 ALA A N 1
ATOM 1732 C CA . ALA A 1 224 ? 12.190 9.100 -39.072 1.00 39.62 224 ALA A CA 1
ATOM 1733 C C . ALA A 1 224 ? 11.387 9.540 -40.302 1.00 39.62 224 ALA A C 1
ATOM 1735 O O . ALA A 1 224 ? 11.948 10.110 -41.240 1.00 39.62 224 ALA A O 1
ATOM 1736 N N . THR A 1 225 ? 10.100 9.211 -40.341 1.00 37.44 225 THR A N 1
ATOM 1737 C CA . THR A 1 225 ? 9.240 9.514 -41.483 1.00 37.44 225 THR A CA 1
ATOM 1738 C C . THR A 1 225 ? 9.050 11.028 -41.570 1.00 37.44 225 THR A C 1
ATOM 1740 O O . THR A 1 225 ? 8.271 11.606 -40.817 1.00 37.44 225 THR A O 1
ATOM 1743 N N . GLN A 1 226 ? 9.755 11.693 -42.488 1.00 39.06 226 GLN A N 1
ATOM 1744 C CA . GLN A 1 226 ? 9.299 12.991 -42.983 1.00 39.06 226 GLN A CA 1
ATOM 1745 C C . GLN A 1 226 ? 8.026 12.759 -43.803 1.00 39.06 226 GLN A C 1
ATOM 1747 O O . GLN A 1 226 ? 7.937 11.783 -44.553 1.00 39.06 226 GLN A O 1
ATOM 1752 N N . ALA A 1 227 ? 7.029 13.631 -43.637 1.00 32.12 227 ALA A N 1
ATOM 1753 C CA . ALA A 1 227 ? 5.773 13.547 -44.371 1.00 32.12 227 ALA A CA 1
ATOM 1754 C C . ALA A 1 227 ? 6.044 13.497 -45.890 1.00 32.12 227 ALA A C 1
ATOM 1756 O O . ALA A 1 227 ? 6.803 14.329 -46.393 1.00 32.12 227 ALA A O 1
ATOM 1757 N N . PRO A 1 228 ? 5.457 12.544 -46.638 1.00 40.69 228 PRO A N 1
ATOM 1758 C CA . PRO A 1 228 ? 5.725 12.413 -48.061 1.00 40.69 228 PRO A CA 1
ATOM 1759 C C . PRO A 1 228 ? 5.146 13.614 -48.819 1.00 40.69 228 PRO A C 1
ATOM 1761 O O . PRO A 1 228 ? 3.933 13.796 -48.919 1.00 40.69 228 PRO A O 1
ATOM 1764 N N . THR A 1 229 ? 6.025 14.433 -49.388 1.00 41.34 229 THR A N 1
ATOM 1765 C CA . THR A 1 229 ? 5.688 15.529 -50.301 1.00 41.34 229 THR A CA 1
ATOM 1766 C C . THR A 1 229 ? 5.481 14.981 -51.714 1.00 41.34 229 THR A C 1
ATOM 1768 O O . THR A 1 229 ? 6.278 15.189 -52.621 1.00 41.34 229 THR A O 1
ATOM 1771 N N . GLY A 1 230 ? 4.397 14.235 -51.927 1.00 48.69 230 GLY A N 1
ATOM 1772 C CA . GLY A 1 230 ? 4.042 13.773 -53.267 1.00 48.69 230 GLY A CA 1
ATOM 1773 C C . GLY A 1 230 ? 2.807 12.887 -53.287 1.00 48.69 230 GLY A C 1
ATOM 1774 O O . GLY A 1 230 ? 2.730 11.902 -52.558 1.00 48.69 230 GLY A O 1
ATOM 1775 N N . ARG A 1 231 ? 1.841 13.210 -54.157 1.00 47.47 231 ARG A N 1
ATOM 1776 C CA . ARG A 1 231 ? 0.681 12.353 -54.459 1.00 47.47 231 ARG A CA 1
ATOM 1777 C C . ARG A 1 231 ? 1.125 11.138 -55.288 1.00 47.47 231 ARG A C 1
ATOM 1779 O O . ARG A 1 231 ? 0.844 11.054 -56.478 1.00 47.47 231 ARG A O 1
ATOM 1786 N N . GLY A 1 232 ? 1.857 10.215 -54.674 1.00 51.84 232 GLY A N 1
ATOM 1787 C CA . GLY A 1 232 ? 2.066 8.870 -55.209 1.00 51.84 232 GLY A CA 1
ATOM 1788 C C . GLY A 1 232 ? 0.863 7.981 -54.891 1.00 51.84 232 GLY A C 1
ATOM 1789 O O . GLY A 1 232 ? 0.241 8.138 -53.841 1.00 51.84 232 GLY A O 1
ATOM 1790 N N . LYS A 1 233 ? 0.510 7.055 -55.795 1.00 45.41 233 LYS A N 1
ATOM 1791 C CA . LYS A 1 233 ? -0.550 6.062 -55.542 1.00 45.41 233 LYS A CA 1
ATOM 1792 C C . LYS A 1 233 ? -0.216 5.251 -54.275 1.00 45.41 233 LYS A C 1
ATOM 1794 O O . LYS A 1 233 ? 0.929 4.816 -54.144 1.00 45.41 233 LYS A O 1
ATOM 1799 N N . PRO A 1 234 ? -1.180 5.025 -53.366 1.00 43.66 234 PRO A N 1
ATOM 1800 C CA . PRO A 1 234 ? -0.934 4.264 -52.148 1.00 43.66 234 PRO A CA 1
ATOM 1801 C C . PRO A 1 234 ? -0.591 2.811 -52.497 1.00 43.66 234 PRO A C 1
ATOM 1803 O O . PRO A 1 234 ? -1.287 2.170 -53.279 1.00 43.66 234 PRO A O 1
ATOM 1806 N N . SER A 1 235 ? 0.494 2.303 -51.915 1.00 49.62 235 SER A N 1
ATOM 1807 C CA . SER A 1 235 ? 0.948 0.918 -52.050 1.00 49.62 235 SER A CA 1
ATOM 1808 C C . SER A 1 235 ? 1.192 0.353 -50.656 1.00 49.62 235 SER A C 1
ATOM 1810 O O . SER A 1 235 ? 1.983 0.913 -49.896 1.00 49.62 235 SER A O 1
ATOM 1812 N N . THR A 1 236 ? 0.531 -0.755 -50.317 1.00 40.06 236 THR A N 1
ATOM 1813 C CA . THR A 1 236 ? 0.725 -1.471 -49.049 1.00 40.06 236 THR A CA 1
ATOM 1814 C C . THR A 1 236 ? 1.345 -2.846 -49.313 1.00 40.06 236 THR A C 1
ATOM 1816 O O . THR A 1 236 ? 0.907 -3.519 -50.241 1.00 40.06 236 THR A O 1
ATOM 1819 N N . PRO A 1 237 ? 2.316 -3.310 -48.508 1.00 47.56 237 PRO A N 1
ATOM 1820 C CA . PRO A 1 237 ? 2.975 -4.608 -48.693 1.00 47.56 237 PRO A CA 1
ATOM 1821 C C . PRO A 1 237 ? 2.168 -5.813 -48.171 1.00 47.56 237 PRO A C 1
ATOM 1823 O O . PRO A 1 237 ? 2.673 -6.933 -48.199 1.00 47.56 237 PRO A O 1
ATOM 1826 N N . PHE A 1 238 ? 0.945 -5.607 -47.675 1.00 45.62 238 PHE A N 1
ATOM 1827 C CA . PHE A 1 238 ? 0.068 -6.685 -47.223 1.00 45.62 238 PHE A CA 1
ATOM 1828 C C . PHE A 1 238 ? -0.899 -7.085 -48.344 1.00 45.62 238 PHE A C 1
ATOM 1830 O O . PHE A 1 238 ? -1.395 -6.241 -49.084 1.00 45.62 238 PHE A O 1
ATOM 1837 N N . VAL A 1 239 ? -1.079 -8.397 -48.487 1.00 42.44 239 VAL A N 1
ATOM 1838 C CA . VAL A 1 239 ? -1.740 -9.115 -49.585 1.00 42.44 239 VAL A CA 1
ATOM 1839 C C . VAL A 1 239 ? -3.100 -8.508 -49.957 1.00 42.44 239 VAL A C 1
ATOM 1841 O O . VAL A 1 239 ? -3.969 -8.357 -49.102 1.00 42.44 239 VAL A O 1
ATOM 1844 N N . ASN A 1 240 ? -3.310 -8.235 -51.250 1.00 44.38 240 ASN A N 1
ATOM 1845 C CA . ASN A 1 240 ? -4.638 -7.957 -51.796 1.00 44.38 240 ASN A CA 1
ATOM 1846 C C . ASN A 1 240 ? -5.497 -9.225 -51.674 1.00 44.38 240 ASN A C 1
ATOM 1848 O O . ASN A 1 240 ? -5.360 -10.148 -52.475 1.00 44.38 240 ASN A O 1
ATOM 1852 N N . LEU A 1 241 ? -6.382 -9.280 -50.681 1.00 39.50 241 LEU A N 1
ATOM 1853 C CA . LEU A 1 241 ? -7.474 -10.250 -50.663 1.00 39.50 241 LEU A CA 1
ATOM 1854 C C . LEU A 1 241 ? -8.516 -9.805 -51.693 1.00 39.50 241 LEU A C 1
ATOM 1856 O O . LEU A 1 241 ? -9.263 -8.854 -51.470 1.00 39.50 241 LEU A O 1
ATOM 1860 N N . CYS A 1 242 ? -8.540 -10.481 -52.840 1.00 43.00 242 CYS A N 1
ATOM 1861 C CA . CYS A 1 242 ? -9.640 -10.378 -53.788 1.00 43.00 242 CYS A CA 1
ATOM 1862 C C . CYS A 1 242 ? -10.757 -11.306 -53.297 1.00 43.00 242 CYS A C 1
ATOM 1864 O O . CYS A 1 242 ? -10.596 -12.525 -53.290 1.00 43.00 242 CYS A O 1
ATOM 1866 N N . LEU A 1 243 ? -11.862 -10.735 -52.821 1.00 43.84 243 LEU A N 1
ATOM 1867 C CA . LEU A 1 243 ? -13.051 -11.505 -52.468 1.00 43.84 243 LEU A CA 1
ATOM 1868 C C . LEU A 1 243 ? -13.817 -11.833 -53.755 1.00 43.84 243 LEU A C 1
ATOM 1870 O O . LEU A 1 243 ? -14.679 -11.068 -54.184 1.00 43.84 243 LEU A O 1
ATOM 1874 N N . GLU A 1 244 ? -13.498 -12.962 -54.387 1.00 43.62 244 GLU A N 1
ATOM 1875 C CA . GLU A 1 244 ? -14.335 -13.512 -55.454 1.00 43.62 244 GLU A CA 1
ATOM 1876 C C . GLU A 1 244 ? -15.625 -14.102 -54.858 1.00 43.62 244 GLU A C 1
ATOM 1878 O O . GLU A 1 244 ? -15.589 -14.955 -53.973 1.00 43.62 244 GLU A O 1
ATOM 1883 N N . GLY A 1 245 ? -16.784 -13.648 -55.348 1.00 49.97 245 GLY A N 1
ATOM 1884 C CA . GLY A 1 245 ? -18.077 -14.303 -55.106 1.00 49.97 245 GLY A CA 1
ATOM 1885 C C . GLY A 1 245 ? -18.980 -13.718 -54.013 1.00 49.97 245 GLY A C 1
ATOM 1886 O O . GLY A 1 245 ? -20.072 -14.249 -53.805 1.00 49.97 245 GLY A O 1
ATOM 1887 N N . LEU A 1 246 ? -18.614 -12.617 -53.347 1.00 44.41 246 LEU A N 1
ATOM 1888 C CA . LEU A 1 246 ? -19.524 -11.938 -52.413 1.00 44.41 246 LEU A CA 1
ATOM 1889 C C . LEU A 1 246 ? -20.445 -10.958 -53.159 1.00 44.41 246 LEU A C 1
ATOM 1891 O O . LEU A 1 246 ? -20.012 -9.915 -53.643 1.00 44.41 246 LEU A O 1
ATOM 1895 N N . LYS A 1 247 ? -21.739 -11.291 -53.244 1.00 49.56 247 LYS A N 1
ATOM 1896 C CA . LYS A 1 247 ? -22.780 -10.353 -53.697 1.00 49.56 247 LYS A CA 1
ATOM 1897 C C . LYS A 1 247 ? -22.907 -9.220 -52.676 1.00 49.56 247 LYS A C 1
ATOM 1899 O O . LYS A 1 247 ? -23.068 -9.488 -51.488 1.00 49.56 247 LYS A O 1
ATOM 1904 N N . SER A 1 248 ? -22.853 -7.969 -53.138 1.00 51.25 248 SER A N 1
ATOM 1905 C CA . SER A 1 248 ? -23.007 -6.786 -52.287 1.00 51.25 248 SER A CA 1
ATOM 1906 C C . SER A 1 248 ? -24.382 -6.786 -51.615 1.00 51.25 248 SER A C 1
ATOM 1908 O O . SER A 1 248 ? -25.404 -6.622 -52.283 1.00 51.25 248 SER A O 1
ATOM 1910 N N . GLY A 1 249 ? -24.408 -6.971 -50.300 1.00 46.66 249 GLY A N 1
ATOM 1911 C CA . GLY A 1 249 ? -25.600 -6.822 -49.478 1.00 46.66 249 GLY A CA 1
ATOM 1912 C C . GLY A 1 249 ? -25.476 -5.584 -48.599 1.00 46.66 249 GLY A C 1
ATOM 1913 O O . GLY A 1 249 ? -24.788 -5.634 -47.590 1.00 46.66 249 GLY A O 1
ATOM 1914 N N . TYR A 1 250 ? -26.184 -4.527 -48.998 1.00 42.88 250 TYR A N 1
ATOM 1915 C CA . TYR A 1 250 ? -26.644 -3.404 -48.172 1.00 42.88 250 TYR A CA 1
ATOM 1916 C C . TYR A 1 250 ? -25.590 -2.447 -47.591 1.00 42.88 250 TYR A C 1
ATOM 1918 O O . TYR A 1 250 ? -25.131 -2.587 -46.462 1.00 42.88 250 TYR A O 1
ATOM 1926 N N . GLY A 1 251 ? -25.333 -1.371 -48.339 1.00 39.06 251 GLY A N 1
ATOM 1927 C CA . GLY A 1 251 ? -25.278 -0.036 -47.743 1.00 39.06 251 GLY A CA 1
ATOM 1928 C C . GLY A 1 251 ? -26.696 0.542 -47.751 1.00 39.06 251 GLY A C 1
ATOM 1929 O O . GLY A 1 251 ? -27.372 0.462 -48.776 1.00 39.06 251 GLY A O 1
ATOM 1930 N N . ILE A 1 252 ? -27.155 1.054 -46.613 1.00 37.88 252 ILE A N 1
ATOM 1931 C CA . ILE A 1 252 ? -28.339 1.913 -46.523 1.00 37.88 252 ILE A CA 1
ATOM 1932 C C . ILE A 1 252 ? -27.825 3.296 -46.118 1.00 37.88 252 ILE A C 1
ATOM 1934 O O . ILE A 1 252 ? -26.956 3.391 -45.248 1.00 37.88 252 ILE A O 1
ATOM 1938 N N . GLU A 1 253 ? -28.319 4.300 -46.844 1.00 38.75 253 GLU A N 1
ATOM 1939 C CA . GLU A 1 253 ? -28.184 5.744 -46.606 1.00 38.75 253 GLU A CA 1
ATOM 1940 C C . GLU A 1 253 ? -28.643 6.180 -45.208 1.00 38.75 253 GLU A C 1
ATOM 1942 O O . GLU A 1 253 ? -29.579 5.554 -44.657 1.00 38.75 253 GLU A O 1
#

Radius of gyration: 32.65 Å; chains: 1; bounding box: 59×32×96 Å

InterPro domains:
  IPR023586 Isoleucine-tRNA ligase, type 2 [PTHR42780] (1-198)

Secondary structure (DSSP, 8-state):
-TTTTT-------S--GGGTEEEEEEE-GGGHHHHGGGHHHHHHHHHT--HHHHHHHHHHS-EEETTEEE-TTTEEEEEEE-STTHHHHHHHEEEEEETTEEEEEE----HHHHHHHHHHHHHHHHHHHHHHTT--TTS-EEEEEEEES--THHHHHHHTHHHHHHHHSS-EEEGGGPPTTPPEEEEEEEEETTEEEEEEEEES--HHHHHHHT-PSP-S---------S-PPP--SS-----TT--------

Foldseek 3Di:
DCVVVVPPDDDDDPPCVVLQKAKAKAFDPVCCVVCPPCVVVQRVQSRVDGRVQVVVCLVVQWHDGPNDIDGPNTIDMDMAHDDPCRVVSVVQWDWDDDNPDIDTDGPDDDPVNVLVVLLVVVLVVVVVVCVVLVHDLPFAKAKEKDWPPPDPVVVSNVVCQVVSCVSSVAHYYYPVPDDPPFDWSDWDWDDRPNITMIMIMTGWGDCVSCVVVVHHTDPDDDDPDDDDPDPDDDDDPDDPDDDPPDDDDDDDD